Protein AF-A0A5N6TX17-F1 (afdb_monomer_lite)

Radius of gyration: 22.78 Å; chains: 1; bounding box: 57×62×54 Å

Secondary structure (DSSP, 8-state):
---------SS--SS-HHHHHHHHS-S---PPPPTTT-SSGGGGEEEEEEEGGG-SSSEEEEEE---SSEEEEEEE-SSEEEEEEEEHHHHTSTTTHIIIIIHHHHH-BTTBPPP-HHHH--TT-EEEEEEESS-GGGGT-TTS--SHHHHHHHHHHHHHHSGGGGSGGGEEEEEEPPPSSGGGTS-TT--TT-EEEEEEEEEEEETTEEEEEEEEEEPPPP--SS---PPPP-----PPP-----------S---HHHHHHHHHHHHHHT-HHHHHHHHHS-S---HHHHHHHHHHHHHHT-HHHHHHHHTTT----HHHHTTSSS-TTSPPPGGG---

pLDDT: mean 77.12, std 21.42, range [21.67, 98.62]

Foldseek 3Di:
DPPPPPPPDPFQDPPFNLVNLVVQAPPDDDDQADPVGDPDLLSQKAKDKFFCVPDPDLKHKHKDADPQFKKKKWKADLGMIMIMIHDCVRCLDPVRVCVRQLCCQCPNDPHHDHPAQVRGDDPLIAMEIEGEPAHPVCVVPVPDDHSVVSVVVNLVSVCVRHVVSVPVVRYHYAYAHRDNDSVVRPPRRDLHRMKMKMWHQFCDPDPPGGHTAIDIDHDHHPDDPDDDDDDDDDADDDDDDDDDDDDDDDPPDDDDPVVLLVQLLVCLLVLVLVSVVVSVVPPDDPDLVSLQSSLLNNLLNVSVSSNVVSVNDSHDPDLSSQVRHRHDSVDDDDPSRPDD

Organism: Aspergillus avenaceus (NCBI:txid36643)

Structure (mmCIF, N/CA/C/O backbone):
data_AF-A0A5N6TX17-F1
#
_entry.id   AF-A0A5N6TX17-F1
#
loop_
_atom_site.group_PDB
_atom_site.id
_atom_site.type_symbol
_atom_site.label_atom_id
_atom_site.label_alt_id
_atom_site.label_comp_id
_atom_site.label_asym_id
_atom_site.label_entity_id
_atom_site.label_seq_id
_atom_site.pdbx_PDB_ins_code
_atom_site.Cartn_x
_atom_site.Cartn_y
_atom_site.Cartn_z
_atom_site.occupancy
_atom_site.B_iso_or_equiv
_atom_site.auth_seq_id
_atom_site.auth_comp_id
_atom_site.auth_asym_id
_atom_site.auth_atom_id
_atom_site.pdbx_PDB_model_num
ATOM 1 N N . MET A 1 1 ? -35.009 16.158 3.100 1.00 36.19 1 MET A N 1
ATOM 2 C CA . MET A 1 1 ? -33.814 16.249 2.238 1.00 36.19 1 MET A CA 1
ATOM 3 C C . MET A 1 1 ? -32.613 16.351 3.156 1.00 36.19 1 MET A C 1
ATOM 5 O O . MET A 1 1 ? -32.241 17.454 3.533 1.00 36.19 1 MET A O 1
ATOM 9 N N . GLU A 1 2 ? -32.071 15.213 3.593 1.00 34.66 2 GLU A N 1
ATOM 10 C CA . GLU A 1 2 ? -30.711 15.196 4.136 1.00 34.66 2 GLU A CA 1
ATOM 11 C C . GLU A 1 2 ? -29.794 15.681 3.023 1.00 34.66 2 GLU A C 1
ATOM 13 O O . GLU A 1 2 ? -29.867 15.207 1.885 1.00 34.66 2 GLU A O 1
ATOM 18 N N . THR A 1 3 ? -29.001 16.702 3.314 1.00 35.53 3 THR A N 1
ATOM 19 C CA . THR A 1 3 ? -27.977 17.148 2.389 1.00 35.53 3 THR A CA 1
ATOM 20 C C . THR A 1 3 ? -27.094 15.946 2.074 1.00 35.53 3 THR A C 1
ATOM 22 O O . THR A 1 3 ? -26.661 15.234 2.977 1.00 35.53 3 THR A O 1
ATOM 25 N N . LYS A 1 4 ? -26.795 15.742 0.785 1.00 42.47 4 LYS A N 1
ATOM 26 C CA . LYS A 1 4 ? -25.653 14.961 0.284 1.00 42.47 4 LYS A CA 1
ATOM 27 C C . LYS A 1 4 ? -24.324 15.557 0.791 1.00 42.47 4 LYS A C 1
ATOM 29 O O . LYS A 1 4 ? -23.380 15.737 0.026 1.00 42.47 4 LYS A O 1
ATOM 34 N N . ALA A 1 5 ? -24.241 15.964 2.056 1.00 43.91 5 ALA A N 1
ATOM 35 C CA . ALA A 1 5 ? -22.973 16.128 2.718 1.00 43.91 5 ALA A CA 1
ATOM 36 C C . ALA A 1 5 ? -22.353 14.742 2.636 1.00 43.91 5 ALA A C 1
ATOM 38 O O . ALA A 1 5 ? -22.878 13.818 3.244 1.00 43.91 5 ALA A O 1
ATOM 39 N N . LEU A 1 6 ? -21.410 14.593 1.704 1.00 43.38 6 LEU A N 1
ATOM 40 C CA . LEU A 1 6 ? -20.119 13.911 1.772 1.00 43.38 6 LEU A CA 1
ATOM 41 C C . LEU A 1 6 ? -19.755 13.294 3.141 1.00 43.38 6 LEU A C 1
ATOM 43 O O . LEU A 1 6 ? -18.621 13.398 3.575 1.00 43.38 6 LEU A O 1
ATOM 47 N N . ALA A 1 7 ? -20.675 12.613 3.816 1.00 43.34 7 ALA A N 1
ATOM 48 C CA . ALA A 1 7 ? -20.409 11.513 4.711 1.00 43.34 7 ALA A CA 1
ATOM 49 C C . ALA A 1 7 ? -19.950 10.406 3.765 1.00 43.34 7 ALA A C 1
ATOM 51 O O . ALA A 1 7 ? -20.730 9.577 3.287 1.00 43.34 7 ALA A O 1
ATOM 52 N N . LYS A 1 8 ? -18.688 10.559 3.350 1.00 52.78 8 LYS A N 1
ATOM 53 C CA . LYS A 1 8 ? -17.959 9.775 2.368 1.00 52.78 8 LYS A CA 1
ATOM 54 C C . LYS A 1 8 ? -17.943 8.357 2.877 1.00 52.78 8 LYS A C 1
ATOM 56 O O . LYS A 1 8 ? -17.092 7.969 3.672 1.00 52.78 8 LYS A O 1
ATOM 61 N N . ARG A 1 9 ? -18.917 7.594 2.404 1.00 61.03 9 ARG A N 1
ATOM 62 C CA . ARG A 1 9 ? -19.116 6.213 2.790 1.00 61.03 9 ARG A CA 1
ATOM 63 C C . ARG A 1 9 ? -17.788 5.481 2.649 1.00 61.03 9 ARG A C 1
ATOM 65 O O . ARG A 1 9 ? -17.151 5.487 1.591 1.00 61.03 9 ARG A O 1
ATOM 72 N N . MET A 1 10 ? -17.388 4.843 3.733 1.00 68.00 10 MET A N 1
ATOM 73 C CA . MET A 1 10 ? -16.472 3.712 3.746 1.00 68.00 10 MET A CA 1
ATOM 74 C C . MET A 1 10 ? -17.131 2.490 3.067 1.00 68.00 10 MET A C 1
ATOM 76 O O . MET A 1 10 ? -16.945 1.358 3.470 1.00 68.00 10 MET A O 1
ATOM 80 N N . VAL A 1 11 ? -17.986 2.728 2.077 1.00 69.25 11 VAL A N 1
ATOM 81 C CA . VAL A 1 11 ? -18.777 1.738 1.360 1.00 69.25 11 VAL A CA 1
ATOM 82 C C . VAL A 1 11 ? -18.452 1.966 -0.100 1.00 69.25 11 VAL A C 1
ATOM 84 O O . VAL A 1 11 ? -18.392 3.114 -0.554 1.00 69.25 11 VAL A O 1
ATOM 87 N N . LEU A 1 12 ? -18.201 0.869 -0.798 1.00 66.75 12 LEU A N 1
ATOM 88 C CA . LEU A 1 12 ? -18.001 0.879 -2.235 1.00 66.75 12 LEU A CA 1
ATOM 89 C C . LEU A 1 12 ? -19.248 1.448 -2.935 1.00 66.75 12 LEU A C 1
ATOM 91 O O . LEU A 1 12 ? -20.356 1.287 -2.424 1.00 66.75 12 LEU A O 1
ATOM 95 N N . PRO A 1 13 ? -19.095 2.127 -4.077 1.00 69.69 13 PRO A N 1
ATOM 96 C CA . PRO A 1 13 ? -20.231 2.586 -4.871 1.00 69.69 13 PRO A CA 1
ATOM 97 C C . PRO A 1 13 ? -20.897 1.391 -5.531 1.00 69.69 13 PRO A C 1
ATOM 99 O O . PRO A 1 13 ? -20.201 0.500 -6.013 1.00 69.69 13 PRO A O 1
ATOM 102 N N . ASP A 1 14 ? -22.222 1.434 -5.625 1.00 67.31 14 ASP A N 1
ATOM 103 C CA . ASP A 1 14 ? -22.995 0.366 -6.260 1.00 67.31 14 ASP A CA 1
ATOM 104 C C . ASP A 1 14 ? -22.750 0.293 -7.782 1.00 67.31 14 ASP A C 1
ATOM 106 O O . ASP A 1 14 ? -22.753 -0.798 -8.346 1.00 67.31 14 ASP A O 1
ATOM 110 N N . ASP A 1 15 ? -22.474 1.425 -8.450 1.00 68.81 15 ASP A N 1
ATOM 111 C CA . ASP A 1 15 ? -22.517 1.474 -9.923 1.00 68.81 15 ASP A CA 1
ATOM 112 C C . ASP A 1 15 ? -21.244 1.999 -10.617 1.00 68.81 15 ASP A C 1
ATOM 114 O O . ASP A 1 15 ? -21.004 1.654 -11.776 1.00 68.81 15 ASP A O 1
ATOM 118 N N . ASN A 1 16 ? -20.406 2.814 -9.958 1.00 80.12 16 ASN A N 1
ATOM 119 C CA . ASN A 1 16 ? -19.265 3.459 -10.624 1.00 80.12 16 ASN A CA 1
ATOM 120 C C . ASN A 1 16 ? -18.040 3.637 -9.712 1.00 80.12 16 ASN A C 1
ATOM 122 O O . ASN A 1 16 ? -17.913 4.611 -8.967 1.00 80.12 16 ASN A O 1
ATOM 126 N N . LEU A 1 17 ? -17.098 2.693 -9.795 1.00 79.06 17 LEU A N 1
ATOM 127 C CA . LEU A 1 17 ? -15.849 2.767 -9.034 1.00 79.06 17 LEU A CA 1
ATOM 128 C C . LEU A 1 17 ? -14.929 3.908 -9.489 1.00 79.06 17 LEU A C 1
ATOM 130 O O . LEU A 1 17 ? -14.178 4.440 -8.675 1.00 79.06 17 LEU A O 1
ATOM 134 N N . GLY A 1 18 ? -14.965 4.292 -10.765 1.00 80.81 18 GLY A N 1
ATOM 135 C CA . GLY A 1 18 ? -14.111 5.361 -11.266 1.00 80.81 18 GLY A CA 1
ATOM 136 C C . GLY A 1 18 ? -14.531 6.735 -10.747 1.00 80.81 18 GLY A C 1
ATOM 137 O O . GLY A 1 18 ? -13.679 7.466 -10.249 1.00 80.81 18 GLY A O 1
ATOM 138 N N . GLU A 1 19 ? -15.833 7.033 -10.758 1.00 82.81 19 GLU A N 1
ATOM 139 C CA . GLU A 1 19 ? -16.403 8.239 -10.130 1.00 82.81 19 GLU A CA 1
ATOM 140 C C . GLU A 1 19 ? -16.073 8.288 -8.632 1.00 82.81 19 GLU A C 1
ATOM 142 O O . GLU A 1 19 ? -15.679 9.320 -8.105 1.00 82.81 19 GLU A O 1
ATOM 147 N N . PHE A 1 20 ? -16.108 7.151 -7.937 1.00 83.56 20 PHE A N 1
ATOM 148 C CA . PHE A 1 20 ? -15.711 7.097 -6.529 1.00 83.56 20 PHE A CA 1
ATOM 149 C C . PHE A 1 20 ? -14.240 7.363 -6.270 1.00 83.56 20 PHE A C 1
ATOM 151 O O . PHE A 1 20 ? -13.902 7.990 -5.264 1.00 83.56 20 PHE A O 1
ATOM 158 N N . HIS A 1 21 ? -13.356 6.890 -7.147 1.00 84.06 21 HIS A N 1
ATOM 159 C CA . HIS A 1 21 ? -11.955 7.277 -7.078 1.00 84.06 21 HIS A CA 1
ATOM 160 C C . HIS A 1 21 ? -11.802 8.777 -7.344 1.00 84.06 21 HIS A C 1
ATOM 162 O O . HIS A 1 21 ? -11.081 9.437 -6.605 1.00 84.06 21 HIS A O 1
ATOM 168 N N . GLU A 1 22 ? -12.503 9.330 -8.329 1.00 83.56 22 GLU A N 1
ATOM 169 C CA . GLU A 1 22 ? -12.454 10.758 -8.654 1.00 83.56 22 GLU A CA 1
ATOM 170 C C . GLU A 1 22 ? -12.955 11.646 -7.501 1.00 83.56 22 GLU A C 1
ATOM 172 O O . GLU A 1 22 ? -12.265 12.574 -7.078 1.00 83.56 22 GLU A O 1
ATOM 177 N N . GLU A 1 23 ? -14.114 11.329 -6.921 1.00 84.31 23 GLU A N 1
ATOM 178 C CA . GLU A 1 23 ? -14.674 12.042 -5.768 1.00 84.31 23 GLU A CA 1
ATOM 179 C C . GLU A 1 23 ? -13.860 11.822 -4.486 1.00 84.31 23 GLU A C 1
ATOM 181 O O . GLU A 1 23 ? -13.779 12.697 -3.614 1.00 84.31 23 GLU A O 1
ATOM 186 N N . GLY A 1 24 ? -13.300 10.620 -4.346 1.00 84.81 24 GLY A N 1
ATOM 187 C CA . GLY A 1 24 ? -12.540 10.184 -3.188 1.00 84.81 24 GLY A CA 1
ATOM 188 C C . GLY A 1 24 ? -11.120 10.729 -3.169 1.00 84.81 24 GLY A C 1
ATOM 189 O O . GLY A 1 24 ? -10.587 10.949 -2.084 1.00 84.81 24 GLY A O 1
ATOM 190 N N . MET A 1 25 ? -10.492 10.972 -4.316 1.00 84.50 25 MET A N 1
ATOM 191 C CA . MET A 1 25 ? -9.128 11.485 -4.363 1.00 84.50 25 MET A CA 1
ATOM 192 C C . MET A 1 25 ? -9.056 12.937 -3.866 1.00 84.50 25 MET A C 1
ATOM 194 O O . MET A 1 25 ? -9.941 13.761 -4.118 1.00 84.50 25 MET A O 1
ATOM 198 N N . PRO A 1 26 ? -7.994 13.305 -3.131 1.00 80.50 26 PRO A N 1
ATOM 199 C CA . PRO A 1 26 ? -7.818 14.681 -2.705 1.00 80.50 26 PRO A CA 1
ATOM 200 C C . PRO A 1 26 ? -7.607 15.591 -3.922 1.00 80.50 26 PRO A C 1
ATOM 202 O O . PRO A 1 26 ? -6.669 15.411 -4.689 1.00 80.50 26 PRO A O 1
ATOM 205 N N . LYS A 1 27 ? -8.396 16.669 -4.028 1.00 74.06 27 LYS A N 1
ATOM 206 C CA . LYS A 1 27 ? -8.267 17.689 -5.097 1.00 74.06 27 LYS A CA 1
ATOM 207 C C . LYS A 1 27 ? -6.893 18.371 -5.163 1.00 74.06 27 LYS A C 1
ATOM 209 O O . LYS A 1 27 ? -6.587 19.071 -6.122 1.00 74.06 27 LYS A O 1
ATOM 214 N N . ARG A 1 28 ? -6.088 18.242 -4.105 1.00 63.88 28 ARG A N 1
ATOM 215 C CA . ARG A 1 28 ? -4.690 18.678 -4.075 1.00 63.88 28 ARG A CA 1
ATOM 216 C C . ARG A 1 28 ? -3.802 17.466 -4.297 1.00 63.88 28 ARG A C 1
ATOM 218 O O . ARG A 1 28 ? -3.344 16.851 -3.336 1.00 63.88 28 ARG A O 1
ATOM 225 N N . THR A 1 29 ? -3.538 17.163 -5.556 1.00 62.94 29 THR A N 1
ATOM 226 C CA . THR A 1 29 ? -2.535 16.176 -5.936 1.00 62.94 29 THR A CA 1
ATOM 227 C C . THR A 1 29 ? -1.160 16.847 -5.956 1.00 62.94 29 THR A C 1
ATOM 229 O O . THR A 1 29 ? -1.005 18.003 -6.361 1.00 62.94 29 THR A O 1
ATOM 232 N N . LYS A 1 30 ? -0.138 16.160 -5.437 1.00 63.88 30 LYS A N 1
ATOM 233 C CA . LYS A 1 30 ? 1.253 16.533 -5.709 1.00 63.88 30 LYS A CA 1
ATOM 234 C C . LYS A 1 30 ? 1.667 15.721 -6.932 1.00 63.88 30 LYS A C 1
ATOM 236 O O . LYS A 1 30 ? 1.794 14.507 -6.785 1.00 63.88 30 LYS A O 1
ATOM 241 N N . PRO A 1 31 ? 1.848 16.338 -8.111 1.00 55.78 31 PRO A N 1
ATOM 242 C CA . PRO A 1 31 ? 2.243 15.588 -9.289 1.00 55.78 31 PRO A CA 1
ATOM 243 C C . PRO A 1 31 ? 3.605 14.947 -9.033 1.00 55.78 31 PRO A C 1
ATOM 245 O O . PRO A 1 31 ? 4.551 15.618 -8.606 1.00 55.78 31 PRO A O 1
ATOM 248 N N . ILE A 1 32 ? 3.698 13.647 -9.288 1.00 58.56 32 ILE A N 1
ATOM 249 C CA . ILE A 1 32 ? 4.984 12.967 -9.350 1.00 58.56 32 ILE A CA 1
ATOM 250 C C . ILE A 1 32 ? 5.672 13.462 -10.629 1.00 58.56 32 ILE A C 1
ATOM 252 O O . ILE A 1 32 ? 5.086 13.442 -11.710 1.00 58.56 32 ILE A O 1
ATOM 256 N N . LEU A 1 33 ? 6.902 13.967 -10.511 1.00 54.72 33 LEU A N 1
ATOM 257 C CA . LEU A 1 33 ? 7.618 14.526 -11.657 1.00 54.72 33 LEU A CA 1
ATOM 258 C C . LEU A 1 33 ? 7.978 13.414 -12.656 1.00 54.72 33 LEU A C 1
ATOM 260 O O . LEU A 1 33 ? 8.629 12.429 -12.309 1.00 54.72 33 LEU A O 1
ATOM 264 N N . PHE A 1 34 ? 7.582 13.588 -13.919 1.00 54.97 34 PHE A N 1
ATOM 265 C CA . PHE A 1 34 ? 7.904 12.662 -15.008 1.00 54.97 34 PHE A CA 1
ATOM 266 C C . PHE A 1 34 ? 9.374 12.749 -15.431 1.00 54.97 34 PHE A C 1
ATOM 268 O O . PHE A 1 34 ? 10.052 13.756 -15.202 1.00 54.97 34 PHE A O 1
ATOM 275 N N . LYS A 1 35 ? 9.844 11.724 -16.160 1.00 51.19 35 LYS A N 1
ATOM 276 C CA . LYS A 1 35 ? 11.253 11.534 -16.548 1.00 51.19 35 LYS A CA 1
ATOM 277 C C . LYS A 1 35 ? 11.953 12.730 -17.196 1.00 51.19 35 LYS A C 1
ATOM 279 O O . LYS A 1 35 ? 13.150 12.917 -17.024 1.00 51.19 35 LYS A O 1
ATOM 284 N N . LYS A 1 36 ? 11.214 13.559 -17.931 1.00 51.16 36 LYS A N 1
ATOM 285 C CA . LYS A 1 36 ? 11.757 14.749 -18.606 1.00 51.16 36 LYS A CA 1
ATOM 286 C C . LYS A 1 36 ? 11.825 15.993 -17.708 1.00 51.16 36 LYS A C 1
ATOM 288 O O . LYS A 1 36 ? 12.253 17.043 -18.172 1.00 51.16 36 LYS A O 1
ATOM 293 N N . SER A 1 37 ? 11.378 15.891 -16.455 1.00 54.59 37 SER A N 1
ATOM 294 C CA . SER A 1 37 ? 11.161 17.031 -15.556 1.00 54.59 37 SER A CA 1
ATOM 295 C C . SER A 1 37 ? 11.856 16.922 -14.195 1.00 54.59 37 SER A C 1
ATOM 297 O O . SER A 1 37 ? 11.986 17.942 -13.516 1.00 54.59 37 SER A O 1
ATOM 299 N N . TYR A 1 38 ? 12.343 15.738 -13.797 1.00 67.38 38 TYR A N 1
ATOM 300 C CA . TYR A 1 38 ? 13.112 15.609 -12.559 1.00 67.38 38 TYR A CA 1
ATOM 301 C C . TYR A 1 38 ? 14.527 16.177 -12.709 1.00 67.38 38 TYR A C 1
ATOM 303 O O . TYR A 1 38 ? 15.202 15.960 -13.715 1.00 67.38 38 TYR A O 1
ATOM 311 N N . LYS A 1 39 ? 14.993 16.906 -11.687 1.00 70.88 39 LYS A N 1
ATOM 312 C CA . LYS A 1 39 ? 16.361 17.453 -11.648 1.00 70.88 39 LYS A CA 1
ATOM 313 C C . LYS A 1 39 ? 17.325 16.501 -10.951 1.00 70.88 39 LYS A C 1
ATOM 315 O O . LYS A 1 39 ? 18.526 16.562 -11.196 1.00 70.88 39 LYS A O 1
ATOM 320 N N . ARG A 1 40 ? 16.805 15.655 -10.060 1.00 74.50 40 ARG A N 1
ATOM 321 C CA . ARG A 1 40 ? 17.556 14.675 -9.274 1.00 74.50 40 ARG A CA 1
ATOM 322 C C . ARG A 1 40 ? 16.802 13.354 -9.239 1.00 74.50 40 ARG A C 1
ATOM 324 O O . ARG A 1 40 ? 15.579 13.337 -9.296 1.00 74.50 40 ARG A O 1
ATOM 331 N N . ALA A 1 41 ? 17.531 12.256 -9.084 1.00 73.06 41 ALA A N 1
ATOM 332 C CA . ALA A 1 41 ? 16.928 10.937 -8.938 1.00 73.06 41 ALA A CA 1
ATOM 333 C C . ALA A 1 41 ? 15.990 10.829 -7.731 1.00 73.06 41 ALA A C 1
ATOM 335 O O . ALA A 1 41 ? 14.957 10.190 -7.805 1.00 73.06 41 ALA A O 1
ATOM 336 N N . THR A 1 42 ? 16.278 11.538 -6.642 1.00 72.12 42 THR A N 1
ATOM 337 C CA . THR A 1 42 ? 15.384 11.615 -5.475 1.00 72.12 42 THR A CA 1
ATOM 338 C C . THR A 1 42 ? 14.003 12.192 -5.799 1.00 72.12 42 THR A C 1
ATOM 340 O O . THR A 1 42 ? 13.072 12.021 -5.020 1.00 72.12 42 THR A O 1
ATOM 343 N N . ASP A 1 43 ? 13.853 12.894 -6.927 1.00 75.31 43 ASP A N 1
ATOM 344 C CA . ASP A 1 43 ? 12.562 13.420 -7.369 1.00 75.31 43 ASP A CA 1
ATOM 345 C C . ASP A 1 43 ? 11.709 12.340 -8.082 1.00 75.31 43 ASP A C 1
ATOM 347 O O . ASP A 1 43 ? 10.546 12.598 -8.388 1.00 75.31 43 ASP A O 1
ATOM 351 N N . THR A 1 44 ? 12.254 11.137 -8.335 1.00 79.88 44 THR A N 1
ATOM 352 C CA . THR A 1 44 ? 11.529 9.975 -8.899 1.00 79.88 44 THR A CA 1
ATOM 353 C C . THR A 1 44 ? 10.871 9.100 -7.836 1.00 79.88 44 THR A C 1
ATOM 355 O O . THR A 1 44 ? 10.375 8.011 -8.122 1.00 79.88 44 THR A O 1
ATOM 358 N N . SER A 1 45 ? 10.866 9.564 -6.599 1.00 86.69 45 SER A N 1
ATOM 359 C CA . SER A 1 45 ? 10.223 8.877 -5.498 1.00 86.69 45 SER A CA 1
ATOM 360 C C . SER A 1 45 ? 9.411 9.887 -4.714 1.00 86.69 45 SER A C 1
ATOM 362 O O . SER A 1 45 ? 9.744 11.073 -4.673 1.00 86.69 45 SER A O 1
ATOM 364 N N . ALA A 1 46 ? 8.324 9.434 -4.108 1.00 88.38 46 ALA A N 1
ATOM 365 C CA . ALA A 1 46 ? 7.484 10.284 -3.283 1.00 88.38 46 ALA A CA 1
ATOM 366 C C . ALA A 1 46 ? 7.007 9.496 -2.077 1.00 88.38 46 ALA A C 1
ATOM 368 O O . ALA A 1 46 ? 6.620 8.344 -2.224 1.00 88.38 46 ALA A O 1
ATOM 369 N N . ALA A 1 47 ? 7.004 10.134 -0.909 1.00 92.31 47 ALA A N 1
ATOM 370 C CA . ALA A 1 47 ? 6.466 9.542 0.303 1.00 92.31 47 ALA A CA 1
ATOM 371 C C . ALA A 1 47 ? 5.665 10.551 1.126 1.00 92.31 47 ALA A C 1
ATOM 373 O O . ALA A 1 47 ? 6.059 11.713 1.304 1.00 92.31 47 ALA A O 1
ATOM 374 N N . ILE A 1 48 ? 4.542 10.087 1.661 1.00 92.50 48 ILE A N 1
ATOM 375 C CA . ILE A 1 48 ? 3.673 10.829 2.566 1.00 92.50 48 ILE A CA 1
ATOM 376 C C . ILE A 1 48 ? 3.392 10.004 3.813 1.00 92.50 48 ILE A C 1
ATOM 378 O O . ILE A 1 48 ? 3.351 8.778 3.776 1.00 92.50 48 ILE A O 1
ATOM 382 N N . MET A 1 49 ? 3.170 10.707 4.916 1.00 94.31 49 MET A N 1
ATOM 383 C CA . MET A 1 49 ? 2.799 10.111 6.184 1.00 94.31 49 MET A CA 1
ATOM 384 C C . MET A 1 49 ? 1.669 10.922 6.802 1.00 94.31 49 MET A C 1
ATOM 386 O O . MET A 1 49 ? 1.763 12.147 6.894 1.00 94.31 49 MET A O 1
ATOM 390 N N . HIS A 1 50 ? 0.607 10.243 7.219 1.00 92.88 50 HIS A N 1
ATOM 391 C CA . HIS A 1 50 ? -0.547 10.860 7.858 1.00 92.88 50 HIS A CA 1
ATOM 392 C C . HIS A 1 50 ? -0.813 10.190 9.201 1.00 92.88 50 HIS A C 1
ATOM 394 O O . HIS A 1 50 ? -1.270 9.053 9.250 1.00 92.88 50 HIS A O 1
ATOM 400 N N . GLU A 1 51 ? -0.544 10.917 10.285 1.00 94.06 51 GLU A N 1
ATOM 401 C CA . GLU A 1 51 ? -0.937 10.521 11.636 1.00 94.06 51 GLU A CA 1
ATOM 402 C C . GLU A 1 51 ? -2.419 10.846 11.859 1.00 94.06 51 GLU A C 1
ATOM 404 O O . GLU A 1 51 ? -2.847 11.994 11.706 1.00 94.06 51 GLU A O 1
ATOM 409 N N . PHE A 1 52 ? -3.205 9.845 12.248 1.00 90.44 52 PHE A N 1
ATOM 410 C CA . PHE A 1 52 ? -4.656 9.982 12.368 1.00 90.44 52 PHE A CA 1
ATOM 411 C C . PHE A 1 52 ? -5.069 10.901 13.521 1.00 90.44 52 PHE A C 1
ATOM 413 O O . PHE A 1 52 ? -6.064 11.612 13.414 1.00 90.44 52 PHE A O 1
ATOM 420 N N . SER A 1 53 ? -4.274 10.955 14.595 1.00 86.69 53 SER A N 1
ATOM 421 C CA . SER A 1 53 ? -4.520 11.829 15.753 1.00 86.69 53 SER A CA 1
ATOM 422 C C . SER A 1 53 ? -4.464 13.327 15.402 1.00 86.69 53 SER A C 1
ATOM 424 O O . S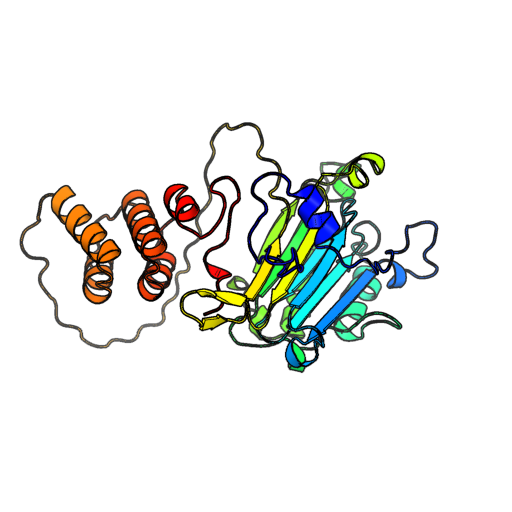ER A 1 53 ? -5.059 14.153 16.095 1.00 86.69 53 SER A O 1
ATOM 426 N N . ARG A 1 54 ? -3.755 13.683 14.319 1.00 84.31 54 ARG A N 1
ATOM 427 C CA . ARG A 1 54 ? -3.534 15.066 13.868 1.00 84.31 54 ARG A CA 1
ATOM 428 C C . ARG A 1 54 ? -4.418 15.469 12.690 1.00 84.31 54 ARG A C 1
ATOM 430 O O . ARG A 1 54 ? -4.378 16.635 12.288 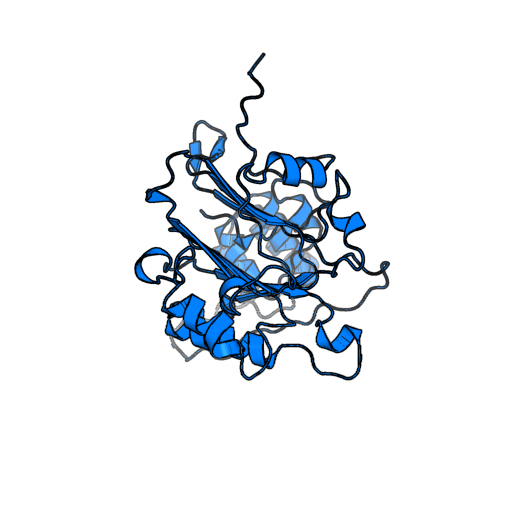1.00 84.31 54 ARG A O 1
ATOM 437 N N . ALA A 1 55 ? -5.188 14.543 12.124 1.00 73.88 55 ALA A N 1
ATOM 438 C CA . ALA A 1 55 ? -6.098 14.837 11.026 1.00 73.88 55 ALA A CA 1
ATOM 439 C C . ALA A 1 55 ? -7.212 15.781 11.516 1.00 73.88 55 ALA A C 1
ATOM 441 O O . ALA A 1 55 ? -7.898 15.499 12.494 1.00 73.88 55 ALA A O 1
ATOM 442 N N . ARG A 1 56 ? -7.328 16.955 10.879 1.00 68.12 56 ARG A N 1
ATOM 443 C CA . ARG A 1 56 ? -8.300 18.006 11.241 1.00 68.12 56 ARG A CA 1
ATOM 444 C C . ARG A 1 56 ? -9.595 18.009 10.423 1.00 68.12 56 ARG A C 1
ATOM 446 O O . ARG A 1 56 ? -10.430 18.881 10.648 1.00 68.12 56 ARG A O 1
ATOM 453 N N . PRO A 1 57 ? -9.815 17.026 9.548 1.00 75.06 57 PRO A N 1
ATOM 454 C CA . PRO A 1 57 ? -11.137 16.448 9.421 1.00 75.06 57 PRO A CA 1
ATOM 455 C C . PRO A 1 57 ? -11.161 15.046 10.045 1.00 75.06 57 PRO A C 1
ATOM 457 O O . PRO A 1 57 ? -10.187 14.301 9.939 1.00 75.06 57 PRO A O 1
ATOM 460 N N . ASP A 1 58 ? -12.291 14.689 10.668 1.00 79.44 58 ASP A N 1
ATOM 461 C CA . ASP A 1 58 ? -12.544 13.332 11.187 1.00 79.44 58 ASP A CA 1
ATOM 462 C C . ASP A 1 58 ? -12.492 12.267 10.079 1.00 79.44 58 ASP A C 1
ATOM 464 O O . ASP A 1 58 ? -12.354 11.080 10.358 1.00 79.44 58 ASP A O 1
ATOM 468 N N . GLU A 1 59 ? -12.539 12.697 8.819 1.00 84.06 59 GLU A N 1
ATOM 469 C CA . GLU A 1 59 ? -12.366 11.876 7.631 1.00 84.06 59 GLU A CA 1
ATOM 470 C C . GLU A 1 59 ? -11.315 12.462 6.685 1.00 84.06 59 GLU A C 1
ATOM 472 O O . GLU A 1 59 ? -11.281 13.664 6.419 1.00 84.06 59 GLU A O 1
ATOM 477 N N . PHE A 1 60 ? -10.483 11.611 6.095 1.00 87.12 60 PHE A N 1
ATOM 478 C CA . PHE A 1 60 ? -9.636 12.021 4.982 1.00 87.12 60 PHE A CA 1
ATOM 479 C C . PHE A 1 60 ? -9.427 10.885 3.993 1.00 87.12 60 PHE A C 1
ATOM 481 O O . PHE A 1 60 ? -9.655 9.710 4.279 1.00 87.12 60 PHE A O 1
ATOM 488 N N . SER A 1 61 ? -8.967 11.265 2.814 1.00 89.12 61 SER A N 1
ATOM 489 C CA . SER A 1 61 ? -8.598 10.349 1.755 1.00 89.12 61 SER A CA 1
ATOM 490 C C . SER A 1 61 ? -7.289 10.784 1.117 1.00 89.12 61 SER A C 1
ATOM 492 O O . SER A 1 61 ? -6.937 11.966 1.086 1.00 89.12 61 SER A O 1
ATOM 494 N N . THR A 1 62 ? -6.533 9.803 0.656 1.00 89.81 62 THR A N 1
ATOM 495 C CA . THR A 1 62 ? -5.273 9.988 -0.056 1.00 89.81 62 THR A CA 1
ATOM 496 C C . THR A 1 62 ? -5.037 8.775 -0.941 1.00 89.81 62 THR A C 1
ATOM 498 O O . THR A 1 62 ? -5.711 7.764 -0.790 1.00 89.81 62 THR A O 1
ATOM 501 N N . GLY A 1 63 ? -4.106 8.838 -1.876 1.00 89.25 63 GLY A N 1
ATOM 502 C CA . GLY A 1 63 ? -3.927 7.747 -2.812 1.00 89.25 63 GLY A CA 1
ATOM 503 C C . GLY A 1 63 ? -2.833 8.010 -3.821 1.00 89.25 63 GLY A C 1
ATOM 504 O O . GLY A 1 63 ? -2.127 9.017 -3.750 1.00 89.25 63 GLY A O 1
ATOM 505 N N . VAL A 1 64 ? -2.721 7.081 -4.758 1.00 88.06 64 VAL A N 1
ATOM 506 C CA . VAL A 1 64 ? -1.874 7.216 -5.938 1.00 88.06 64 VAL A CA 1
ATOM 507 C C . VAL A 1 64 ? -2.751 7.019 -7.163 1.00 88.06 64 VAL A C 1
ATOM 509 O O . VAL A 1 64 ? -3.590 6.124 -7.188 1.00 88.06 64 VAL A O 1
ATOM 512 N N . GLU A 1 65 ? -2.562 7.859 -8.167 1.00 85.25 65 GLU A N 1
ATOM 513 C CA . GLU A 1 65 ? -3.163 7.734 -9.492 1.00 85.25 65 GLU A CA 1
ATOM 514 C C . GLU A 1 65 ? -2.053 7.718 -10.542 1.00 85.25 65 GLU A C 1
ATOM 516 O O . GLU A 1 65 ? -0.929 8.145 -10.266 1.00 85.25 65 GLU A O 1
ATOM 521 N N . GLY A 1 66 ? -2.351 7.210 -11.737 1.00 77.56 66 GLY A N 1
ATOM 522 C CA . GLY A 1 66 ? -1.359 7.162 -12.807 1.00 77.56 66 GLY A CA 1
ATOM 523 C C . GLY A 1 66 ? -0.273 6.108 -12.575 1.00 77.56 66 GLY A C 1
ATOM 524 O O . GLY A 1 66 ? 0.902 6.365 -12.824 1.00 77.56 66 GLY A O 1
ATOM 525 N N . LEU A 1 67 ? -0.607 4.916 -12.072 1.00 80.31 67 LEU A N 1
ATOM 526 C CA . LEU A 1 67 ? 0.377 3.837 -11.926 1.00 80.31 67 LEU A CA 1
ATOM 527 C C . LEU A 1 67 ? 0.782 3.250 -13.294 1.00 80.31 67 LEU A C 1
ATOM 529 O O . LEU A 1 67 ? 0.255 2.237 -13.754 1.00 80.31 67 LEU A O 1
ATOM 533 N N . HIS A 1 68 ? 1.776 3.867 -13.939 1.00 81.62 68 HIS A N 1
ATOM 534 C CA . HIS A 1 68 ? 2.338 3.456 -15.237 1.00 81.62 68 HIS A CA 1
ATOM 535 C C . HIS A 1 68 ? 3.377 2.318 -15.133 1.00 81.62 68 HIS A C 1
ATOM 537 O O . HIS A 1 68 ? 4.343 2.276 -15.904 1.00 81.62 68 HIS A O 1
ATOM 543 N N . GLY A 1 69 ? 3.205 1.374 -14.205 1.00 83.12 69 GLY A N 1
ATOM 544 C CA . GLY A 1 69 ? 4.235 0.375 -13.883 1.00 83.12 69 GLY A CA 1
ATOM 545 C C . GLY A 1 69 ? 5.178 0.835 -12.773 1.00 83.12 69 GLY A C 1
ATOM 546 O O . GLY A 1 69 ? 6.364 0.528 -12.789 1.00 83.12 69 GLY A O 1
ATOM 547 N N . CYS A 1 70 ? 4.654 1.619 -11.839 1.00 89.94 70 CYS A N 1
ATOM 548 C CA . CYS A 1 70 ? 5.343 2.011 -10.621 1.00 89.94 70 CYS A CA 1
ATOM 549 C C . CYS A 1 70 ? 5.092 0.981 -9.515 1.00 89.94 70 CYS A C 1
ATOM 551 O O . CYS A 1 70 ? 4.004 0.402 -9.447 1.00 89.94 70 CYS A O 1
ATOM 553 N N . THR A 1 71 ? 6.055 0.805 -8.614 1.00 94.75 71 THR A N 1
ATOM 554 C CA . THR A 1 71 ? 5.816 0.100 -7.349 1.00 94.75 71 THR A CA 1
ATOM 555 C C . THR A 1 71 ? 5.402 1.132 -6.298 1.00 94.75 71 THR A C 1
ATOM 557 O O . THR A 1 71 ? 6.020 2.189 -6.168 1.00 94.75 71 THR A O 1
ATOM 560 N N . THR A 1 72 ? 4.345 0.840 -5.548 1.00 95.69 72 THR A N 1
ATOM 561 C CA . THR A 1 72 ? 3.860 1.649 -4.424 1.00 95.69 72 THR A CA 1
ATOM 562 C C . THR A 1 72 ? 3.815 0.781 -3.177 1.00 95.69 72 THR A C 1
ATOM 564 O O . THR A 1 72 ? 3.474 -0.392 -3.254 1.00 95.69 72 THR A O 1
ATOM 567 N N . MET A 1 73 ? 4.123 1.347 -2.017 1.00 97.31 73 MET A N 1
ATOM 568 C CA . MET A 1 73 ? 3.994 0.660 -0.741 1.00 97.31 73 MET A CA 1
ATOM 569 C C . MET A 1 73 ? 3.102 1.462 0.195 1.00 97.31 73 MET A C 1
ATOM 571 O O . MET A 1 73 ? 3.299 2.665 0.376 1.00 97.31 73 MET A O 1
ATOM 575 N N . TYR A 1 74 ? 2.145 0.771 0.806 1.00 97.56 74 TYR A N 1
ATOM 576 C CA . TYR A 1 74 ? 1.322 1.292 1.888 1.00 97.56 74 TYR A CA 1
ATOM 577 C C . TYR A 1 74 ? 1.725 0.583 3.171 1.00 97.56 74 TYR A C 1
ATOM 579 O O . TYR A 1 74 ? 1.789 -0.639 3.202 1.00 97.56 74 TYR A O 1
ATOM 587 N N . ILE A 1 75 ? 1.960 1.333 4.237 1.00 97.81 75 ILE A N 1
ATOM 588 C CA . ILE A 1 75 ? 2.027 0.798 5.594 1.00 97.81 75 ILE A CA 1
ATOM 589 C C . ILE A 1 75 ? 0.861 1.422 6.344 1.00 97.81 75 ILE A C 1
ATOM 591 O O . ILE A 1 75 ? 0.713 2.645 6.355 1.00 97.81 75 ILE A O 1
ATOM 595 N N . ILE A 1 76 ? 0.002 0.588 6.916 1.00 96.19 76 ILE A N 1
ATOM 596 C CA . ILE A 1 76 ? -1.239 1.006 7.566 1.00 96.19 76 ILE A CA 1
ATOM 597 C C . ILE A 1 76 ? -1.250 0.420 8.973 1.00 96.19 76 ILE A C 1
ATOM 599 O O . ILE A 1 76 ? -1.018 -0.773 9.159 1.00 96.19 76 ILE A O 1
ATOM 603 N N . SER A 1 77 ? -1.539 1.263 9.958 1.00 95.25 77 SER A N 1
ATOM 604 C CA . SER A 1 77 ? -1.793 0.869 11.343 1.00 95.25 77 SER A CA 1
ATOM 605 C C . SER A 1 77 ? -3.022 1.596 11.879 1.00 95.25 77 SER A C 1
ATOM 607 O O . SER A 1 77 ? -3.661 2.358 11.153 1.00 95.25 77 SER A O 1
ATOM 609 N N . ARG A 1 78 ? -3.350 1.438 13.166 1.00 91.56 78 ARG A N 1
ATOM 610 C CA . ARG A 1 78 ? -4.420 2.236 13.794 1.00 91.56 78 ARG A CA 1
ATOM 611 C C . ARG A 1 78 ? -3.986 3.663 14.132 1.00 91.56 78 ARG A C 1
ATOM 613 O O . ARG A 1 78 ? -4.823 4.471 14.532 1.00 91.56 78 ARG A O 1
ATOM 620 N N . LYS A 1 79 ? -2.694 3.982 14.000 1.00 94.00 79 LYS A N 1
ATOM 621 C CA . LYS A 1 79 ? -2.118 5.289 14.356 1.00 94.00 79 LYS A CA 1
ATOM 622 C C . LYS A 1 79 ? -1.882 6.176 13.140 1.00 94.00 79 LYS A C 1
ATOM 624 O O . LYS A 1 79 ? -2.048 7.395 13.234 1.00 94.00 79 LYS A O 1
ATOM 629 N N . ALA A 1 80 ? -1.460 5.590 12.023 1.00 95.88 80 ALA A N 1
ATOM 630 C CA . ALA A 1 80 ? -1.081 6.340 10.838 1.00 95.88 80 ALA A CA 1
ATOM 631 C C . ALA A 1 80 ? -1.150 5.496 9.561 1.00 95.88 80 ALA A C 1
ATOM 633 O O . ALA A 1 80 ? -1.213 4.267 9.596 1.00 95.88 80 ALA A O 1
ATOM 634 N N . VAL A 1 81 ? -1.058 6.187 8.426 1.00 95.81 81 VAL A N 1
ATOM 635 C CA . VAL A 1 81 ? -0.741 5.592 7.126 1.00 95.81 81 VAL A CA 1
ATOM 636 C C . VAL A 1 81 ? 0.536 6.222 6.571 1.00 95.81 81 VAL A C 1
ATOM 638 O O . VAL A 1 81 ? 0.715 7.442 6.631 1.00 95.81 81 VAL A O 1
ATOM 641 N N . TYR A 1 82 ? 1.420 5.391 6.028 1.00 97.25 82 TYR A N 1
ATOM 642 C CA . TYR A 1 82 ? 2.584 5.797 5.247 1.00 97.25 82 TYR A CA 1
ATOM 643 C C . TYR A 1 82 ? 2.423 5.263 3.828 1.00 97.25 82 TYR A C 1
ATOM 645 O O . TYR A 1 82 ? 2.134 4.084 3.644 1.00 97.25 82 TYR A O 1
ATOM 653 N N . ILE A 1 83 ? 2.585 6.128 2.832 1.00 95.44 83 ILE A N 1
ATOM 654 C CA . ILE A 1 83 ? 2.441 5.767 1.420 1.00 95.44 83 ILE A CA 1
ATOM 655 C C . ILE A 1 83 ? 3.680 6.253 0.702 1.00 95.44 83 ILE A C 1
ATOM 657 O O . ILE A 1 83 ? 4.023 7.432 0.799 1.00 95.44 83 ILE A O 1
ATOM 661 N N . THR A 1 84 ? 4.329 5.362 -0.032 1.00 95.38 84 THR A N 1
ATOM 662 C CA . THR A 1 84 ? 5.483 5.698 -0.859 1.00 95.38 84 THR A CA 1
ATOM 663 C C . THR A 1 84 ? 5.353 5.100 -2.245 1.00 95.38 84 THR A C 1
ATOM 665 O O . THR A 1 84 ? 4.748 4.051 -2.425 1.00 95.38 84 THR A O 1
ATOM 668 N N . HIS A 1 85 ? 5.929 5.779 -3.222 1.00 92.94 85 HIS A N 1
ATOM 669 C CA . HIS A 1 85 ? 5.864 5.451 -4.634 1.00 92.94 85 HIS A CA 1
ATOM 670 C C . HIS A 1 85 ? 7.263 5.519 -5.249 1.00 92.94 85 HIS A C 1
ATOM 672 O O . HIS A 1 85 ? 8.000 6.481 -5.002 1.00 92.94 85 HIS A O 1
ATOM 678 N N . TRP A 1 86 ? 7.565 4.569 -6.137 1.00 92.69 86 TRP A N 1
ATOM 679 C CA . TRP A 1 86 ? 8.823 4.474 -6.870 1.00 92.69 86 TRP A CA 1
ATOM 680 C C . TRP A 1 86 ? 8.602 4.137 -8.349 1.00 92.69 86 TRP A C 1
ATOM 682 O O . TRP A 1 86 ? 7.906 3.179 -8.697 1.00 92.69 86 TRP A O 1
ATOM 692 N N . TRP A 1 87 ? 9.258 4.891 -9.234 1.00 88.94 87 TRP A N 1
ATOM 693 C CA . TRP A 1 87 ? 9.358 4.536 -10.652 1.00 88.94 87 TRP A CA 1
ATOM 694 C C . TRP A 1 87 ? 10.356 3.387 -10.832 1.00 88.94 87 TRP A C 1
ATOM 696 O O . TRP A 1 87 ? 11.558 3.614 -10.724 1.00 88.94 87 TRP A O 1
ATOM 706 N N . GLU A 1 88 ? 9.897 2.171 -11.143 1.00 89.75 88 GLU A N 1
ATOM 707 C CA . GLU A 1 88 ? 10.765 0.976 -11.197 1.00 89.75 88 GLU A CA 1
ATOM 708 C C . GLU A 1 88 ? 11.959 1.131 -12.146 1.00 89.75 88 GLU A C 1
ATOM 710 O O . GLU A 1 88 ? 13.070 0.702 -11.851 1.00 89.75 88 GLU A O 1
ATOM 715 N N . ASN A 1 89 ? 11.749 1.800 -13.280 1.00 85.81 89 ASN A N 1
ATOM 716 C CA . ASN A 1 89 ? 12.770 2.002 -14.306 1.00 85.81 89 ASN A CA 1
ATOM 717 C C . ASN A 1 89 ? 13.912 2.946 -13.906 1.00 85.81 89 ASN A C 1
ATOM 719 O O . ASN A 1 89 ? 14.877 3.064 -14.661 1.00 85.81 89 ASN A O 1
ATOM 723 N N . VAL A 1 90 ? 13.765 3.666 -12.794 1.00 86.88 90 VAL A N 1
ATOM 724 C CA . VAL A 1 90 ? 14.808 4.521 -12.222 1.00 86.88 90 VAL A CA 1
ATOM 725 C C . VAL A 1 90 ? 15.219 3.980 -10.864 1.00 86.88 90 VAL A C 1
ATOM 727 O O . VAL A 1 90 ? 16.403 3.815 -10.612 1.00 86.88 90 VAL A O 1
ATOM 730 N N . ALA A 1 91 ? 14.245 3.697 -10.002 1.00 89.44 91 ALA A N 1
ATOM 731 C CA . ALA A 1 91 ? 14.487 3.382 -8.609 1.00 89.44 91 ALA A CA 1
ATOM 732 C C . ALA A 1 91 ? 15.100 1.999 -8.394 1.00 89.44 91 ALA A C 1
ATOM 734 O O . ALA A 1 91 ? 15.820 1.805 -7.426 1.00 89.44 91 ALA A O 1
ATOM 735 N N . PHE A 1 92 ? 14.821 1.031 -9.270 1.00 92.69 92 PHE A N 1
ATOM 736 C CA . PHE A 1 92 ? 15.289 -0.349 -9.096 1.00 92.69 92 PHE A CA 1
ATOM 737 C C . PHE A 1 92 ? 16.526 -0.678 -9.933 1.00 92.69 92 PHE A C 1
ATOM 739 O O . PHE A 1 92 ? 16.915 -1.843 -10.046 1.00 92.69 92 PHE A O 1
ATOM 746 N N . ASP A 1 93 ? 17.158 0.347 -10.503 1.00 89.62 93 ASP A N 1
ATOM 747 C CA . ASP A 1 93 ? 18.543 0.245 -10.944 1.00 89.62 93 ASP A CA 1
ATOM 748 C C . ASP A 1 93 ? 19.449 0.049 -9.713 1.00 89.62 93 ASP A C 1
ATOM 750 O O . ASP A 1 93 ? 19.211 0.651 -8.661 1.00 89.62 93 ASP A O 1
ATOM 754 N N . ALA A 1 94 ? 20.455 -0.821 -9.822 1.00 84.06 94 ALA A N 1
ATOM 755 C CA . ALA A 1 94 ? 21.297 -1.220 -8.694 1.00 84.06 94 ALA A CA 1
ATOM 756 C C . ALA A 1 94 ? 21.990 -0.019 -8.031 1.00 84.06 94 ALA A C 1
ATOM 758 O O . ALA A 1 94 ? 22.064 0.043 -6.805 1.00 84.06 94 ALA A O 1
ATOM 759 N N . ASP A 1 95 ? 22.410 0.966 -8.828 1.00 87.69 95 ASP A N 1
ATOM 760 C CA . ASP A 1 95 ? 23.104 2.157 -8.329 1.00 87.69 95 ASP A CA 1
ATOM 761 C C . ASP A 1 95 ? 22.136 3.190 -7.723 1.00 87.69 95 ASP A C 1
ATOM 763 O O . ASP A 1 95 ? 22.545 4.119 -7.022 1.00 87.69 95 ASP A O 1
ATOM 767 N N . MET A 1 96 ? 20.835 3.041 -7.987 1.00 91.19 96 MET A N 1
ATOM 768 C CA . MET A 1 96 ? 19.807 4.023 -7.640 1.00 91.19 96 MET A CA 1
ATOM 769 C C . MET A 1 96 ? 18.915 3.581 -6.483 1.00 91.19 96 MET A C 1
ATOM 771 O O . MET A 1 96 ? 18.281 4.440 -5.862 1.00 91.19 96 MET A O 1
ATOM 775 N N . LEU A 1 97 ? 18.864 2.284 -6.173 1.00 93.88 97 LEU A N 1
ATOM 776 C CA . LEU A 1 97 ? 17.995 1.724 -5.136 1.00 93.88 97 LEU A CA 1
ATOM 777 C C . LEU A 1 97 ? 18.249 2.360 -3.766 1.00 93.88 97 LEU A C 1
ATOM 779 O O . LEU A 1 97 ? 17.309 2.811 -3.111 1.00 93.88 97 LEU A O 1
ATOM 783 N N . GLU A 1 98 ? 19.519 2.498 -3.384 1.00 94.62 98 GLU A N 1
ATOM 784 C CA . GLU A 1 98 ? 19.908 3.152 -2.132 1.00 94.62 98 GLU A CA 1
ATOM 785 C C . GLU A 1 98 ? 19.379 4.594 -2.071 1.00 94.62 98 GLU A C 1
ATOM 787 O O . GLU A 1 98 ? 18.641 4.953 -1.157 1.00 94.62 98 GLU A O 1
ATOM 792 N N . LEU A 1 99 ? 19.678 5.404 -3.092 1.00 90.06 99 LEU A N 1
ATOM 793 C CA . LEU A 1 99 ? 19.380 6.842 -3.109 1.00 90.06 99 LEU A CA 1
ATOM 794 C C . LEU A 1 99 ? 17.887 7.160 -3.256 1.00 90.06 99 LEU A C 1
ATOM 796 O O . LEU A 1 99 ? 17.398 8.166 -2.742 1.00 90.06 99 LEU A O 1
ATOM 800 N N . THR A 1 100 ? 17.163 6.359 -4.035 1.00 89.38 100 THR A N 1
ATOM 801 C CA . THR A 1 100 ? 15.771 6.655 -4.407 1.00 89.38 100 THR A CA 1
ATOM 802 C C . THR A 1 100 ? 14.759 5.951 -3.515 1.00 89.38 100 THR A C 1
ATOM 804 O O . THR A 1 100 ? 13.637 6.447 -3.378 1.00 89.38 100 THR A O 1
ATOM 807 N N . VAL A 1 101 ? 15.137 4.828 -2.900 1.00 95.31 101 VAL A N 1
ATOM 808 C CA . VAL A 1 101 ? 14.249 4.030 -2.056 1.00 95.31 101 VAL A CA 1
ATOM 809 C C . VAL A 1 101 ? 14.695 4.082 -0.604 1.00 95.31 101 VAL A C 1
ATOM 811 O O . VAL A 1 101 ? 13.949 4.584 0.237 1.00 95.31 101 VAL A O 1
ATOM 814 N N . PHE A 1 102 ? 15.901 3.613 -0.290 1.00 96.75 102 PHE A N 1
ATOM 815 C CA . PHE A 1 102 ? 16.306 3.437 1.107 1.00 96.75 102 PHE A CA 1
ATOM 816 C C . PHE A 1 102 ? 16.576 4.763 1.817 1.00 96.75 102 PHE A C 1
ATOM 818 O O . PHE A 1 102 ? 16.094 4.963 2.932 1.00 96.75 102 PHE A O 1
ATOM 825 N N . ASP A 1 103 ? 17.239 5.714 1.163 1.00 95.31 103 ASP A N 1
ATOM 826 C CA . ASP A 1 103 ? 17.437 7.059 1.702 1.00 95.31 103 ASP A CA 1
ATOM 827 C C . ASP A 1 103 ? 16.110 7.785 1.926 1.00 95.31 103 ASP A C 1
ATOM 829 O O . ASP A 1 103 ? 15.929 8.428 2.961 1.00 95.31 103 ASP A O 1
ATOM 833 N N . LEU A 1 104 ? 15.145 7.634 1.014 1.00 94.62 104 LEU A N 1
ATOM 834 C CA . LEU A 1 104 ? 13.808 8.195 1.203 1.00 94.62 104 LEU A CA 1
ATOM 835 C C . LEU A 1 104 ? 13.114 7.581 2.429 1.00 94.62 104 LEU A C 1
ATOM 837 O O . LEU A 1 104 ? 12.508 8.310 3.213 1.00 94.62 104 LEU A O 1
ATOM 841 N N . LEU A 1 105 ? 13.214 6.264 2.619 1.00 97.56 105 LEU A N 1
ATOM 842 C CA . LEU A 1 105 ? 12.627 5.584 3.775 1.00 97.56 105 LEU A CA 1
ATOM 843 C C . LEU A 1 105 ? 13.278 6.038 5.090 1.00 97.56 105 LEU A C 1
ATOM 845 O O . LEU A 1 105 ? 12.565 6.356 6.040 1.00 97.56 105 LEU A O 1
ATOM 849 N N . ARG A 1 106 ? 14.613 6.118 5.147 1.00 97.94 106 ARG A N 1
ATOM 850 C CA . ARG A 1 106 ? 15.363 6.447 6.375 1.00 97.94 106 ARG A CA 1
ATOM 851 C C . ARG A 1 106 ? 15.323 7.934 6.717 1.00 97.94 106 ARG A C 1
ATOM 853 O O . ARG A 1 106 ? 15.111 8.315 7.869 1.00 97.94 106 ARG A O 1
ATOM 860 N N . ASN A 1 107 ? 15.530 8.775 5.711 1.00 96.31 107 ASN A N 1
ATOM 861 C CA . ASN A 1 107 ? 15.820 10.196 5.883 1.00 96.31 107 ASN A CA 1
ATOM 862 C C . ASN A 1 107 ? 14.708 11.099 5.339 1.00 96.31 107 ASN A C 1
ATOM 864 O O . ASN A 1 107 ? 14.651 12.281 5.684 1.00 96.31 107 ASN A O 1
ATOM 868 N N . GLY A 1 108 ? 13.794 10.556 4.534 1.00 92.31 108 GLY A N 1
ATOM 869 C CA . GLY A 1 108 ? 12.793 11.348 3.837 1.00 92.31 108 GLY A CA 1
ATOM 870 C C . GLY A 1 108 ? 13.433 12.189 2.737 1.00 92.31 108 GLY A C 1
ATOM 871 O O . GLY A 1 108 ? 14.529 11.924 2.250 1.00 92.31 108 GLY A O 1
ATOM 872 N N . GLY A 1 109 ? 12.736 13.243 2.335 1.00 85.56 109 GLY A N 1
ATOM 873 C CA . GLY A 1 109 ? 13.262 14.231 1.404 1.00 85.56 109 GLY A CA 1
ATOM 874 C C . GLY A 1 109 ? 12.809 15.628 1.791 1.00 85.56 109 GLY A C 1
ATOM 875 O O . GLY A 1 109 ? 12.008 15.812 2.703 1.00 85.56 109 GLY A O 1
ATOM 876 N N . LYS A 1 110 ? 13.249 16.639 1.035 1.00 82.69 110 LYS A N 1
ATOM 877 C CA . LYS A 1 110 ? 12.838 18.038 1.263 1.00 82.69 110 LYS A CA 1
ATOM 878 C C . LYS A 1 110 ? 11.312 18.209 1.362 1.00 82.69 110 LYS A C 1
ATOM 880 O O . LYS A 1 110 ? 10.838 19.099 2.061 1.00 82.69 110 LYS A O 1
ATOM 885 N N . TYR A 1 111 ? 10.560 17.380 0.638 1.00 83.50 111 TYR A N 1
ATOM 886 C CA . TYR A 1 111 ? 9.100 17.443 0.550 1.00 83.50 111 TYR A CA 1
ATOM 887 C C . TYR A 1 111 ? 8.394 16.146 0.957 1.00 83.50 111 TYR A C 1
ATOM 889 O O . TYR A 1 111 ? 7.162 16.087 0.868 1.00 83.50 111 TYR A O 1
ATOM 897 N N . TYR A 1 112 ? 9.153 15.131 1.371 1.00 90.19 112 TYR A N 1
ATOM 898 C CA . TYR A 1 112 ? 8.666 13.772 1.581 1.00 90.19 112 TYR A CA 1
ATOM 899 C C . TYR A 1 112 ? 9.008 13.288 2.981 1.00 90.19 112 TYR A C 1
ATOM 901 O O . TYR A 1 112 ? 10.075 13.595 3.509 1.00 90.19 112 TYR A O 1
ATOM 909 N N . HIS A 1 113 ? 8.095 12.530 3.574 1.00 92.88 113 HIS A N 1
ATOM 910 C CA . HIS A 1 113 ? 8.275 12.028 4.930 1.00 92.88 113 HIS A CA 1
ATOM 911 C C . HIS A 1 113 ? 9.173 10.791 4.923 1.00 92.88 113 HIS A C 1
ATOM 913 O O . HIS A 1 113 ? 9.030 9.920 4.063 1.00 92.88 113 HIS A O 1
ATOM 919 N N . LYS A 1 114 ? 10.063 10.703 5.915 1.00 96.81 114 LYS A N 1
ATOM 920 C CA . LYS A 1 114 ? 10.700 9.434 6.274 1.00 96.81 114 LYS A CA 1
ATOM 921 C C . LYS A 1 114 ? 9.664 8.478 6.869 1.00 96.81 114 LYS A C 1
ATOM 923 O O . LYS A 1 114 ? 8.626 8.927 7.362 1.00 96.81 114 LYS A O 1
ATOM 928 N N . LEU A 1 115 ? 9.965 7.187 6.865 1.00 98.25 115 LEU A N 1
ATOM 929 C CA . LEU A 1 115 ? 9.211 6.199 7.623 1.00 98.25 115 LEU A CA 1
ATOM 930 C C . LEU A 1 115 ? 9.572 6.326 9.111 1.00 98.25 115 LEU A C 1
ATOM 932 O O . LEU A 1 115 ? 10.734 6.195 9.487 1.00 98.25 115 LEU A O 1
ATOM 936 N N . ASP A 1 116 ? 8.580 6.613 9.955 1.00 98.25 116 ASP A N 1
ATOM 937 C CA . ASP A 1 116 ? 8.784 6.831 11.390 1.00 98.25 116 ASP A CA 1
ATOM 938 C C . ASP A 1 116 ? 8.002 5.811 12.229 1.00 98.25 116 ASP A C 1
ATOM 940 O O . ASP A 1 116 ? 6.786 5.929 12.415 1.00 98.25 116 ASP A O 1
ATOM 944 N N . ALA A 1 117 ? 8.713 4.810 12.754 1.00 98.12 117 ALA A N 1
ATOM 945 C CA . ALA A 1 117 ? 8.138 3.753 13.583 1.00 98.12 117 ALA A CA 1
ATOM 946 C C . ALA A 1 117 ? 7.433 4.286 14.834 1.00 98.12 117 ALA A C 1
ATOM 948 O O . ALA A 1 117 ? 6.377 3.778 15.205 1.00 98.12 117 ALA A O 1
ATOM 949 N N . SER A 1 118 ? 7.936 5.366 15.446 1.00 97.69 118 SER A N 1
ATOM 950 C CA . SER A 1 118 ? 7.321 5.922 16.661 1.00 97.69 118 SER A CA 1
ATOM 951 C C . SER A 1 118 ? 5.885 6.400 16.417 1.00 97.69 118 SER A C 1
ATOM 953 O O . SER A 1 118 ? 5.023 6.324 17.303 1.00 97.69 118 SER A O 1
ATOM 955 N N . ILE A 1 119 ? 5.600 6.823 15.184 1.00 97.44 119 ILE A N 1
ATOM 956 C CA . ILE A 1 119 ? 4.284 7.290 14.769 1.00 97.44 119 ILE A CA 1
ATOM 957 C C . ILE A 1 119 ? 3.438 6.123 14.249 1.00 97.44 119 ILE A C 1
ATOM 959 O O . ILE A 1 119 ? 2.287 5.995 14.662 1.00 97.44 119 ILE A O 1
ATOM 963 N N . ILE A 1 120 ? 3.974 5.268 13.371 1.00 97.44 120 ILE A N 1
ATOM 964 C CA . ILE A 1 120 ? 3.154 4.268 12.669 1.00 97.44 120 ILE A CA 1
ATOM 965 C C . ILE A 1 120 ? 3.040 2.923 13.377 1.00 97.44 120 ILE A C 1
ATOM 967 O O . ILE A 1 120 ? 2.015 2.270 13.231 1.00 97.44 120 ILE A O 1
ATOM 971 N N . GLU A 1 121 ? 4.034 2.492 14.145 1.00 97.31 121 GLU A N 1
ATOM 972 C CA . GLU A 1 121 ? 4.068 1.123 14.661 1.00 97.31 121 GLU A CA 1
ATOM 973 C C . GLU A 1 121 ? 3.002 0.881 15.743 1.00 97.31 121 GLU A C 1
ATOM 975 O O . GLU A 1 121 ? 2.849 1.672 16.683 1.00 97.31 121 GLU A O 1
ATOM 980 N N . ASP A 1 122 ? 2.258 -0.220 15.590 1.00 95.69 122 ASP A N 1
ATOM 981 C CA . ASP A 1 122 ? 1.325 -0.795 16.565 1.00 95.69 122 ASP A CA 1
ATOM 982 C C . ASP A 1 122 ? 1.188 -2.321 16.350 1.00 95.69 122 ASP A C 1
ATOM 984 O O . ASP A 1 122 ? 1.889 -2.898 15.525 1.00 95.69 122 ASP A O 1
ATOM 988 N N . ASP A 1 123 ? 0.359 -3.023 17.129 1.00 96.38 123 ASP A N 1
ATOM 989 C CA . ASP A 1 123 ? 0.173 -4.487 16.997 1.00 96.38 123 ASP A CA 1
ATOM 990 C C . ASP A 1 123 ? -0.566 -4.938 15.728 1.00 96.38 123 ASP A C 1
ATOM 992 O O . ASP A 1 123 ? -0.485 -6.109 15.358 1.00 96.38 123 ASP A O 1
ATOM 996 N N . TYR A 1 124 ? -1.244 -4.024 15.039 1.00 93.00 124 TYR A N 1
ATOM 997 C CA . TYR A 1 124 ? -2.127 -4.299 13.902 1.00 93.00 124 TYR A CA 1
ATOM 998 C C . TYR A 1 124 ? -1.552 -3.754 12.590 1.00 93.00 124 TYR A C 1
ATOM 1000 O O . TYR A 1 124 ? -2.242 -3.704 11.572 1.00 93.00 124 TYR A O 1
ATOM 1008 N N . ILE A 1 125 ? -0.283 -3.347 12.608 1.00 96.69 125 ILE A N 1
ATOM 1009 C CA . ILE A 1 125 ? 0.410 -2.808 11.449 1.00 96.69 125 ILE A CA 1
ATOM 1010 C C . ILE A 1 125 ? 0.535 -3.863 10.349 1.00 96.69 125 ILE A C 1
ATOM 1012 O O . ILE A 1 125 ? 0.942 -5.001 10.607 1.00 96.69 125 ILE A O 1
ATOM 1016 N N . HIS A 1 126 ? 0.200 -3.450 9.130 1.00 97.50 126 HIS A N 1
ATOM 1017 C CA . HIS A 1 126 ? 0.327 -4.234 7.908 1.00 97.50 126 HIS A CA 1
ATOM 1018 C C . HIS A 1 126 ? 0.966 -3.393 6.809 1.00 97.50 126 HIS A C 1
ATOM 1020 O O . HIS A 1 126 ? 0.771 -2.175 6.739 1.00 97.50 126 HIS A O 1
ATOM 1026 N N . ALA A 1 127 ? 1.720 -4.059 5.943 1.00 98.00 127 ALA A N 1
ATOM 1027 C CA . ALA A 1 127 ? 2.347 -3.466 4.781 1.00 98.00 127 ALA A CA 1
ATOM 1028 C C . ALA A 1 127 ? 1.822 -4.120 3.500 1.00 98.00 127 ALA A C 1
ATOM 1030 O O . ALA A 1 127 ? 1.655 -5.334 3.417 1.00 98.00 127 ALA A O 1
ATOM 1031 N N . TYR A 1 128 ? 1.587 -3.304 2.484 1.00 97.19 128 TYR A N 1
ATOM 1032 C CA . TYR A 1 128 ? 1.075 -3.724 1.191 1.00 97.19 128 TYR A CA 1
ATOM 1033 C C . TYR A 1 128 ? 2.058 -3.274 0.119 1.00 97.19 128 TYR A C 1
ATOM 1035 O O . TYR A 1 128 ? 2.284 -2.072 -0.043 1.00 97.19 128 TYR A O 1
ATOM 1043 N N . MET A 1 129 ? 2.652 -4.232 -0.589 1.00 97.38 129 MET A N 1
ATOM 1044 C CA . MET A 1 129 ? 3.528 -3.981 -1.729 1.00 97.38 129 MET A CA 1
ATOM 1045 C C . MET A 1 129 ? 2.691 -4.061 -3.002 1.00 97.38 129 MET A C 1
ATOM 1047 O O . MET A 1 129 ? 2.300 -5.141 -3.431 1.00 97.38 129 MET A O 1
ATOM 1051 N N . ILE A 1 130 ? 2.381 -2.913 -3.593 1.00 94.81 130 ILE A N 1
ATOM 1052 C CA . ILE A 1 130 ? 1.547 -2.808 -4.788 1.00 94.81 130 ILE A CA 1
ATOM 1053 C C . ILE A 1 130 ? 2.461 -2.637 -5.996 1.00 94.81 130 ILE A C 1
ATOM 1055 O O . ILE A 1 130 ? 3.124 -1.608 -6.137 1.00 94.81 130 ILE A O 1
ATOM 1059 N N . HIS A 1 131 ? 2.506 -3.628 -6.875 1.00 94.50 131 HIS A N 1
ATOM 1060 C CA . HIS A 1 131 ? 3.489 -3.678 -7.957 1.00 94.50 131 HIS A CA 1
ATOM 1061 C C . HIS A 1 131 ? 2.863 -4.198 -9.258 1.00 94.50 131 HIS A C 1
ATOM 1063 O O . HIS A 1 131 ? 1.852 -4.903 -9.227 1.00 94.50 131 HIS A O 1
ATOM 1069 N N . PRO A 1 132 ? 3.407 -3.851 -10.434 1.00 92.12 132 PRO A N 1
ATOM 1070 C CA . PRO A 1 132 ? 2.888 -4.370 -11.686 1.00 92.12 132 PRO A CA 1
ATOM 1071 C C . PRO A 1 132 ? 3.097 -5.892 -11.778 1.00 92.12 132 PRO A C 1
ATOM 1073 O O . PRO A 1 132 ? 4.103 -6.431 -11.316 1.00 92.12 132 PRO A O 1
ATOM 1076 N N . THR A 1 133 ? 2.164 -6.592 -12.430 1.00 91.50 133 THR A N 1
ATOM 1077 C CA . THR A 1 133 ? 2.289 -8.025 -12.766 1.00 91.50 133 THR A CA 1
ATOM 1078 C C . THR A 1 133 ? 3.446 -8.300 -13.724 1.00 91.50 133 THR A C 1
ATOM 1080 O O . THR A 1 133 ? 3.934 -9.421 -13.800 1.00 91.50 133 THR A O 1
ATOM 1083 N N . GLN A 1 134 ? 3.843 -7.288 -14.496 1.00 92.38 134 GLN A N 1
ATOM 1084 C CA . GLN A 1 134 ? 4.975 -7.326 -15.409 1.00 92.38 134 GLN A CA 1
ATOM 1085 C C . GLN A 1 134 ? 5.915 -6.175 -15.057 1.00 92.38 134 GLN A C 1
ATOM 1087 O O . GLN A 1 134 ? 5.559 -5.006 -15.228 1.00 92.38 134 GLN A O 1
ATOM 1092 N N . ALA A 1 135 ? 7.114 -6.514 -14.588 1.00 92.75 135 ALA A N 1
ATOM 1093 C CA . ALA A 1 135 ? 8.141 -5.548 -14.226 1.00 92.75 135 ALA A CA 1
ATOM 1094 C C . ALA A 1 135 ? 8.560 -4.702 -15.438 1.00 92.75 135 ALA A C 1
ATOM 1096 O O . ALA A 1 135 ? 8.591 -5.187 -16.574 1.00 92.75 135 ALA A O 1
ATOM 1097 N N . PHE A 1 136 ? 8.975 -3.453 -15.213 1.00 90.88 136 PHE A N 1
ATOM 1098 C CA . PHE A 1 136 ? 9.398 -2.569 -16.306 1.00 90.88 136 PHE A CA 1
ATOM 1099 C C . PHE A 1 136 ? 10.454 -3.189 -17.245 1.00 90.88 136 PHE A C 1
ATOM 1101 O O . PHE A 1 136 ? 10.345 -3.062 -18.467 1.00 90.88 136 PHE A O 1
ATOM 1108 N N . ARG A 1 137 ? 11.471 -3.886 -16.717 1.00 91.81 137 ARG A N 1
ATOM 1109 C CA . ARG A 1 137 ? 12.510 -4.522 -17.555 1.00 91.81 137 ARG A CA 1
ATOM 1110 C C . ARG A 1 137 ? 11.980 -5.649 -18.449 1.00 91.81 137 ARG A C 1
ATOM 1112 O O . ARG A 1 137 ? 12.482 -5.830 -19.558 1.00 91.81 137 ARG A O 1
ATOM 1119 N N . GLN A 1 138 ? 10.903 -6.309 -18.027 1.00 92.69 138 GLN A N 1
ATOM 1120 C CA . GLN A 1 138 ? 10.228 -7.359 -18.793 1.00 92.69 138 GLN A CA 1
ATOM 1121 C C . GLN A 1 138 ? 9.411 -6.820 -19.971 1.00 92.69 138 GLN A C 1
ATOM 1123 O O . GLN A 1 138 ? 8.981 -7.593 -20.824 1.00 92.69 138 GLN A O 1
ATOM 1128 N N . LEU A 1 139 ? 9.199 -5.500 -20.052 1.00 88.94 139 LEU A N 1
ATOM 1129 C CA . LEU A 1 139 ? 8.537 -4.872 -21.199 1.00 88.94 139 LEU A CA 1
ATOM 1130 C C . LEU A 1 139 ? 9.402 -4.916 -22.463 1.00 88.94 139 LEU A C 1
ATOM 1132 O O . LEU A 1 139 ? 8.870 -4.936 -23.569 1.00 88.94 139 LEU A O 1
ATOM 1136 N N . LYS A 1 140 ? 10.732 -4.885 -22.305 1.00 89.12 140 LYS A N 1
ATOM 1137 C CA . LYS A 1 140 ? 11.682 -4.971 -23.424 1.00 89.12 140 LYS A CA 1
ATOM 1138 C C . LYS A 1 140 ? 12.137 -6.400 -23.676 1.00 89.12 140 LYS A C 1
ATOM 1140 O O . LYS A 1 140 ? 12.298 -6.788 -24.826 1.00 89.12 140 LYS A O 1
ATOM 1145 N N . ASP A 1 141 ? 12.354 -7.148 -22.602 1.00 93.06 141 ASP A N 1
ATOM 1146 C CA . ASP A 1 141 ? 12.830 -8.522 -22.652 1.00 93.06 141 ASP A CA 1
ATOM 1147 C C . ASP A 1 141 ? 12.070 -9.356 -21.610 1.00 93.06 141 ASP A C 1
ATOM 1149 O O . ASP A 1 141 ? 12.430 -9.338 -20.431 1.00 93.06 141 ASP A O 1
ATOM 1153 N N . PRO A 1 142 ? 11.018 -10.089 -22.023 1.00 93.50 142 PRO A N 1
ATOM 1154 C CA . PRO A 1 142 ? 10.210 -10.910 -21.121 1.00 93.50 142 PRO A CA 1
ATOM 1155 C C . PRO A 1 142 ? 10.986 -12.008 -20.380 1.00 93.50 142 PRO A C 1
ATOM 1157 O O . PRO A 1 142 ? 10.440 -12.588 -19.446 1.00 93.50 142 PRO A O 1
ATOM 1160 N N . SER A 1 143 ? 12.225 -12.318 -20.789 1.00 94.38 143 SER A N 1
ATOM 1161 C CA . SER A 1 143 ? 13.075 -13.308 -20.114 1.00 94.38 143 SER A CA 1
ATOM 1162 C C . SER A 1 143 ? 13.810 -12.754 -18.891 1.00 94.38 143 SER A C 1
ATOM 1164 O O . SER A 1 143 ? 14.326 -13.529 -18.085 1.00 94.38 143 SER A O 1
ATOM 1166 N N . GLN A 1 144 ? 13.842 -11.428 -18.725 1.00 94.62 144 GLN A N 1
ATOM 1167 C CA . GLN A 1 144 ? 14.403 -10.790 -17.538 1.00 94.62 144 GLN A CA 1
ATOM 1168 C C . GLN A 1 144 ? 13.614 -11.201 -16.291 1.00 94.62 144 GLN A C 1
ATOM 1170 O O . GLN A 1 144 ? 12.388 -11.344 -16.327 1.00 94.62 144 GLN A O 1
ATOM 1175 N N . SER A 1 145 ? 14.305 -11.337 -15.159 1.00 92.94 145 SER A N 1
ATOM 1176 C CA . SER A 1 145 ? 13.638 -11.527 -13.870 1.00 92.94 145 SER A CA 1
ATOM 1177 C C . SER A 1 145 ? 12.745 -10.325 -13.524 1.00 92.94 145 SER A C 1
ATOM 1179 O O . SER A 1 145 ? 12.839 -9.254 -14.123 1.00 92.94 145 SER A O 1
ATOM 1181 N N . ASP A 1 146 ? 11.837 -10.481 -12.571 1.00 93.50 146 ASP A N 1
ATOM 1182 C CA . ASP A 1 146 ? 11.061 -9.366 -12.013 1.00 93.50 146 ASP A CA 1
ATOM 1183 C C . ASP A 1 146 ? 11.862 -8.640 -10.918 1.00 93.50 146 ASP A C 1
ATOM 1185 O O . ASP A 1 146 ? 13.042 -8.912 -10.735 1.00 93.50 146 ASP A O 1
ATOM 1189 N N . TYR A 1 147 ? 11.263 -7.715 -10.176 1.00 95.69 147 TYR A N 1
ATOM 1190 C CA . TYR A 1 147 ? 11.971 -6.978 -9.125 1.00 95.69 147 TYR A CA 1
ATOM 1191 C C . TYR A 1 147 ? 11.892 -7.632 -7.736 1.00 95.69 147 TYR A C 1
ATOM 1193 O O . TYR A 1 147 ? 12.021 -6.940 -6.727 1.00 95.69 147 TYR A O 1
ATOM 1201 N N . THR A 1 148 ? 11.713 -8.958 -7.659 1.00 96.06 148 THR A N 1
ATOM 1202 C CA . THR A 1 148 ? 11.584 -9.683 -6.381 1.00 96.06 148 THR A CA 1
ATOM 1203 C C . THR A 1 148 ? 12.748 -9.418 -5.427 1.00 96.06 148 THR A C 1
ATOM 1205 O O . THR A 1 148 ? 12.520 -9.183 -4.239 1.00 96.06 148 THR A O 1
ATOM 1208 N N . ASP A 1 149 ? 13.986 -9.386 -5.924 1.00 96.62 149 ASP A N 1
ATOM 1209 C CA . ASP A 1 149 ? 15.163 -9.126 -5.086 1.00 96.62 149 ASP A CA 1
ATOM 1210 C C . ASP A 1 149 ? 15.131 -7.717 -4.479 1.00 96.62 149 ASP A C 1
ATOM 1212 O O . ASP A 1 149 ? 15.431 -7.539 -3.298 1.00 96.62 149 ASP A O 1
ATOM 1216 N N . GLN A 1 150 ? 14.725 -6.711 -5.256 1.00 97.38 150 GLN A N 1
ATOM 1217 C CA . GLN A 1 150 ? 14.579 -5.334 -4.789 1.00 97.38 150 GLN A CA 1
ATOM 1218 C C . GLN A 1 150 ? 13.422 -5.213 -3.797 1.00 97.38 150 GLN A C 1
ATOM 1220 O O . GLN A 1 150 ? 13.587 -4.590 -2.750 1.00 97.38 150 GLN A O 1
ATOM 1225 N N . TRP A 1 151 ? 12.276 -5.846 -4.067 1.00 97.62 151 TRP A N 1
ATOM 1226 C CA . TRP A 1 151 ? 11.149 -5.866 -3.132 1.00 97.62 151 TRP A CA 1
ATOM 1227 C C . TRP A 1 151 ? 11.537 -6.511 -1.798 1.00 97.62 151 TRP A C 1
ATOM 1229 O O . TRP A 1 151 ? 11.185 -5.989 -0.744 1.00 97.62 151 TRP A O 1
ATOM 1239 N N . ASN A 1 152 ? 12.326 -7.588 -1.818 1.00 98.00 152 ASN A N 1
ATOM 1240 C CA . ASN A 1 152 ? 12.833 -8.220 -0.600 1.00 98.00 152 ASN A CA 1
ATOM 1241 C C . ASN A 1 152 ? 13.803 -7.318 0.168 1.00 98.00 152 ASN A C 1
ATOM 1243 O O . ASN A 1 152 ? 13.678 -7.208 1.384 1.00 98.00 152 ASN A O 1
ATOM 1247 N N . GLN A 1 153 ? 14.703 -6.610 -0.518 1.00 98.12 153 GLN A N 1
ATOM 1248 C CA . GLN A 1 153 ? 15.570 -5.628 0.143 1.00 98.12 153 GLN A CA 1
ATOM 1249 C C . GLN A 1 153 ? 14.761 -4.484 0.773 1.00 98.12 153 GLN A C 1
ATOM 1251 O O . GLN A 1 153 ? 15.057 -4.066 1.891 1.00 98.12 153 GLN A O 1
ATOM 1256 N N . ILE A 1 154 ? 13.696 -4.020 0.106 1.00 98.38 154 ILE A N 1
ATOM 1257 C CA . ILE A 1 154 ? 12.770 -3.030 0.675 1.00 98.38 154 ILE A CA 1
ATOM 1258 C C . ILE A 1 154 ? 12.119 -3.575 1.948 1.00 98.38 154 ILE A C 1
ATOM 1260 O O . ILE A 1 154 ? 12.117 -2.877 2.960 1.00 98.38 154 ILE A O 1
ATOM 1264 N N . ARG A 1 155 ? 11.616 -4.817 1.934 1.00 98.62 155 ARG A N 1
ATOM 1265 C CA . ARG A 1 155 ? 11.049 -5.467 3.130 1.00 98.62 155 ARG A CA 1
ATOM 1266 C C . ARG A 1 155 ? 12.062 -5.537 4.270 1.00 98.62 155 ARG A C 1
ATOM 1268 O O . ARG A 1 155 ? 11.703 -5.224 5.400 1.00 98.62 155 ARG A O 1
ATOM 1275 N N . THR A 1 156 ? 13.317 -5.889 3.981 1.00 98.50 156 THR A N 1
ATOM 1276 C CA . THR A 1 156 ? 14.396 -5.913 4.979 1.00 98.50 156 THR A CA 1
ATOM 1277 C C . THR A 1 156 ? 14.609 -4.534 5.598 1.00 98.50 156 THR A C 1
ATOM 1279 O O . THR A 1 156 ? 14.510 -4.405 6.814 1.00 98.50 156 THR A O 1
ATOM 1282 N N . VAL A 1 157 ? 14.808 -3.490 4.785 1.00 98.56 157 VAL A N 1
ATOM 1283 C CA . VAL A 1 157 ? 15.021 -2.119 5.288 1.00 98.56 157 VAL A CA 1
ATOM 1284 C C . VAL A 1 157 ? 13.805 -1.613 6.069 1.00 98.56 157 VAL A C 1
ATOM 1286 O O . VAL A 1 157 ? 13.953 -0.981 7.112 1.00 98.56 157 VAL A O 1
ATOM 1289 N N . VAL A 1 158 ? 12.586 -1.907 5.612 1.00 98.62 158 VAL A N 1
ATOM 1290 C CA . VAL A 1 158 ? 11.364 -1.545 6.343 1.00 98.62 158 VAL A CA 1
ATOM 1291 C C . VAL A 1 158 ? 11.261 -2.302 7.666 1.00 98.62 158 VAL A C 1
ATOM 1293 O O . VAL A 1 158 ? 10.899 -1.687 8.661 1.00 98.62 158 VAL A O 1
ATOM 1296 N N . GLY A 1 159 ? 11.614 -3.588 7.711 1.00 98.50 159 GLY A N 1
ATOM 1297 C CA . GLY A 1 159 ? 11.656 -4.377 8.944 1.00 98.50 159 GLY A CA 1
ATOM 1298 C C . GLY A 1 159 ? 12.760 -3.940 9.916 1.00 98.50 159 GLY A C 1
ATOM 1299 O O . GLY A 1 159 ? 12.611 -4.092 11.124 1.00 98.50 159 GLY A O 1
ATOM 1300 N N . GLU A 1 160 ? 13.860 -3.361 9.433 1.00 98.50 160 GLU A N 1
ATOM 1301 C CA . GLU A 1 160 ? 14.862 -2.709 10.290 1.00 98.50 160 GLU A CA 1
ATOM 1302 C C . GLU A 1 160 ? 14.322 -1.410 10.901 1.00 98.50 160 GLU A C 1
ATOM 1304 O O . GLU A 1 160 ? 14.560 -1.127 12.074 1.00 98.50 160 GLU A O 1
ATOM 1309 N N . LEU A 1 161 ? 13.583 -0.623 10.110 1.00 98.50 161 LEU A N 1
ATOM 1310 C CA . LEU A 1 161 ? 13.007 0.648 10.547 1.00 98.50 161 LEU A CA 1
ATOM 1311 C C . LEU A 1 161 ? 11.783 0.467 11.449 1.00 98.50 161 LEU A C 1
ATOM 1313 O O . LEU A 1 161 ? 11.614 1.238 12.387 1.00 98.50 161 LEU A O 1
ATOM 1317 N N . VAL A 1 162 ? 10.940 -0.523 11.156 1.00 98.50 162 VAL A N 1
ATOM 1318 C CA . VAL A 1 162 ? 9.680 -0.847 11.835 1.00 98.50 162 VAL A CA 1
ATOM 1319 C C . VAL A 1 162 ? 9.714 -2.339 12.200 1.00 98.50 162 VAL A C 1
ATOM 1321 O O . VAL A 1 162 ? 9.252 -3.172 11.415 1.00 98.50 162 VAL A O 1
ATOM 1324 N N . PRO A 1 163 ? 10.278 -2.703 13.368 1.00 98.44 163 PRO A N 1
ATOM 1325 C CA . PRO A 1 163 ? 10.572 -4.087 13.744 1.00 98.44 163 PRO A CA 1
ATOM 1326 C C . PRO A 1 163 ? 9.417 -5.078 13.600 1.00 98.44 163 PRO A C 1
ATOM 1328 O O . PRO A 1 163 ? 9.638 -6.216 13.189 1.00 98.44 163 PRO A O 1
ATOM 1331 N N . LYS A 1 164 ? 8.169 -4.676 13.868 1.00 98.25 164 LYS A N 1
ATOM 1332 C CA . LYS A 1 164 ? 7.015 -5.572 13.683 1.00 98.25 164 LYS A CA 1
ATOM 1333 C C . LYS A 1 164 ? 6.818 -6.029 12.245 1.00 98.25 164 LYS A C 1
ATOM 1335 O O . LYS A 1 164 ? 6.299 -7.116 12.041 1.00 98.25 164 LYS A O 1
ATOM 1340 N N . LEU A 1 165 ? 7.265 -5.257 11.258 1.00 98.38 165 LEU A N 1
ATOM 1341 C CA . LEU A 1 165 ? 7.211 -5.640 9.847 1.00 98.38 165 LEU A CA 1
ATOM 1342 C C . LEU A 1 165 ? 8.361 -6.572 9.429 1.00 98.38 165 LEU A C 1
ATOM 1344 O O . LEU A 1 165 ? 8.463 -6.910 8.256 1.00 98.38 165 LEU A O 1
ATOM 1348 N N . GLN A 1 166 ? 9.209 -7.046 10.347 1.00 98.12 166 GLN A N 1
ATOM 1349 C CA . GLN A 1 166 ? 10.071 -8.204 10.059 1.00 98.12 166 GLN A CA 1
ATOM 1350 C C . GLN A 1 166 ? 9.240 -9.477 9.842 1.00 98.12 166 GLN A C 1
ATOM 1352 O O . GLN A 1 166 ? 9.623 -10.347 9.055 1.00 98.12 166 GLN A O 1
ATOM 1357 N N . ASP A 1 167 ? 8.084 -9.560 10.504 1.00 97.62 167 ASP A N 1
ATOM 1358 C CA . ASP A 1 167 ? 7.108 -10.627 10.328 1.00 97.62 167 ASP A CA 1
ATOM 1359 C C . ASP A 1 167 ? 6.474 -10.558 8.931 1.00 97.62 167 ASP A C 1
ATOM 1361 O O . ASP A 1 167 ? 5.688 -9.663 8.613 1.00 97.62 167 ASP A O 1
ATOM 1365 N N . GLN A 1 168 ? 6.812 -11.538 8.093 1.00 96.25 168 GLN A N 1
ATOM 1366 C CA . GLN A 1 168 ? 6.340 -11.613 6.711 1.00 96.25 168 GLN A CA 1
ATOM 1367 C C . GLN A 1 168 ? 4.825 -11.823 6.604 1.00 96.25 168 GLN A C 1
ATOM 1369 O O . GLN A 1 168 ? 4.249 -11.474 5.578 1.00 96.25 168 GLN A O 1
ATOM 1374 N N . SER A 1 169 ? 4.154 -12.324 7.649 1.00 96.00 169 SER A N 1
ATOM 1375 C CA . SER A 1 169 ? 2.691 -12.482 7.642 1.00 96.00 169 SER A CA 1
ATOM 1376 C C . SER A 1 169 ? 1.941 -11.145 7.611 1.00 96.00 169 SER A C 1
ATOM 1378 O O . SER A 1 169 ? 0.775 -11.095 7.224 1.00 96.00 169 SER A O 1
ATOM 1380 N N . ARG A 1 170 ? 2.629 -10.048 7.954 1.00 96.56 170 ARG A N 1
ATOM 1381 C CA . ARG A 1 170 ? 2.098 -8.679 7.911 1.00 96.56 170 ARG A CA 1
ATOM 1382 C C . ARG A 1 170 ? 2.262 -8.008 6.555 1.00 96.56 170 ARG A C 1
ATOM 1384 O O . ARG A 1 170 ? 1.828 -6.867 6.394 1.00 96.56 170 ARG A O 1
ATOM 1391 N N . TRP A 1 171 ? 2.889 -8.686 5.598 1.00 97.31 171 TRP A N 1
ATOM 1392 C CA . TRP A 1 171 ? 3.058 -8.199 4.238 1.00 97.31 171 TRP A CA 1
ATOM 1393 C C . TRP A 1 171 ? 2.020 -8.817 3.311 1.00 97.31 171 TRP A C 1
ATOM 1395 O O . TRP A 1 171 ? 1.702 -9.999 3.392 1.00 97.31 171 TRP A O 1
ATOM 1405 N N . THR A 1 172 ? 1.498 -8.008 2.399 1.00 96.12 172 THR A N 1
ATOM 1406 C CA . THR A 1 172 ? 0.626 -8.465 1.317 1.00 96.12 172 THR A CA 1
ATOM 1407 C C . THR A 1 172 ? 1.116 -7.890 -0.003 1.00 96.12 172 THR A C 1
ATOM 1409 O O . THR A 1 172 ? 1.229 -6.676 -0.158 1.00 96.12 172 THR A O 1
ATOM 1412 N N . ASP A 1 173 ? 1.398 -8.761 -0.964 1.00 94.69 173 ASP A N 1
ATOM 1413 C CA . ASP A 1 173 ? 1.687 -8.367 -2.339 1.00 94.69 173 ASP A CA 1
ATOM 1414 C C . ASP A 1 173 ? 0.383 -8.184 -3.117 1.00 94.69 173 ASP A C 1
ATOM 1416 O O . ASP A 1 173 ? -0.491 -9.053 -3.123 1.00 94.69 173 ASP A O 1
ATOM 1420 N N . VAL A 1 174 ? 0.255 -7.035 -3.775 1.00 93.31 174 VAL A N 1
ATOM 1421 C CA . VAL A 1 174 ? -0.926 -6.630 -4.536 1.00 93.31 174 VAL A CA 1
ATOM 1422 C C . VAL A 1 174 ? -0.497 -6.375 -5.982 1.00 93.31 174 VAL A C 1
ATOM 1424 O O . VAL A 1 174 ? -0.123 -5.253 -6.340 1.00 93.31 174 VAL A O 1
ATOM 1427 N N . PRO A 1 175 ? -0.508 -7.411 -6.836 1.00 92.00 175 PRO A N 1
ATOM 1428 C CA . PRO A 1 175 ? -0.143 -7.248 -8.230 1.00 92.00 175 PRO A CA 1
ATOM 1429 C C . PRO A 1 175 ? -1.250 -6.512 -8.999 1.00 92.00 175 PRO A C 1
ATOM 1431 O O . PRO A 1 175 ? -2.429 -6.838 -8.854 1.00 92.00 175 PRO A O 1
ATOM 1434 N N . TYR A 1 176 ? -0.884 -5.572 -9.871 1.00 88.31 176 TYR A N 1
ATOM 1435 C CA . TYR A 1 176 ? -1.826 -4.876 -10.758 1.00 88.31 176 TYR A CA 1
ATOM 1436 C C . TYR A 1 176 ? -1.385 -4.921 -12.223 1.00 88.31 176 TYR A C 1
ATOM 1438 O O . TYR A 1 176 ? -0.209 -5.095 -12.546 1.00 88.31 176 TYR A O 1
ATOM 1446 N N . ILE A 1 177 ? -2.337 -4.747 -13.139 1.00 86.88 177 ILE A N 1
ATOM 1447 C CA . ILE A 1 177 ? -2.031 -4.696 -14.569 1.00 86.88 177 ILE A CA 1
ATOM 1448 C C . ILE A 1 177 ? -1.630 -3.269 -14.927 1.00 86.88 177 ILE A C 1
ATOM 1450 O O . ILE A 1 177 ? -2.422 -2.336 -14.809 1.00 86.88 177 ILE A O 1
ATOM 1454 N N . ARG A 1 178 ? -0.392 -3.102 -15.393 1.00 85.12 178 ARG A N 1
ATOM 1455 C CA . ARG A 1 178 ? 0.106 -1.817 -15.888 1.00 85.12 178 ARG A CA 1
ATOM 1456 C C . ARG A 1 178 ? -0.785 -1.292 -17.013 1.00 85.12 178 ARG A C 1
ATOM 1458 O O . ARG A 1 178 ? -1.077 -2.016 -17.964 1.00 85.12 178 ARG A O 1
ATOM 1465 N N . VAL A 1 179 ? -1.100 -0.001 -16.966 1.00 81.25 179 VAL A N 1
ATOM 1466 C CA . VAL A 1 179 ? -1.764 0.676 -18.081 1.00 81.25 179 VAL A CA 1
ATOM 1467 C C . VAL A 1 179 ? -0.736 0.992 -19.177 1.00 81.25 179 VAL A C 1
ATOM 1469 O O . VAL A 1 179 ? 0.264 1.663 -18.902 1.00 81.25 179 VAL A O 1
ATOM 1472 N N . PRO A 1 180 ? -0.903 0.462 -20.404 1.00 74.44 180 PRO A N 1
ATOM 1473 C CA . PRO A 1 180 ? 0.122 0.552 -21.441 1.00 74.44 180 PRO A CA 1
ATOM 1474 C C . PRO A 1 180 ? 0.185 1.925 -22.116 1.00 74.44 180 PRO A C 1
ATOM 1476 O O . PRO A 1 180 ? 1.250 2.289 -22.619 1.00 74.44 180 PRO A O 1
ATOM 1479 N N . VAL A 1 181 ? -0.929 2.666 -22.143 1.00 76.62 181 VAL A N 1
ATOM 1480 C CA . VAL A 1 181 ? -1.050 3.952 -22.835 1.00 76.62 181 VAL A CA 1
ATOM 1481 C C . VAL A 1 181 ? -1.547 5.014 -21.864 1.00 76.62 181 VAL A C 1
ATOM 1483 O O . VAL A 1 181 ? -2.567 4.827 -21.214 1.00 76.62 181 VAL A O 1
ATOM 1486 N N . ASP A 1 182 ? -0.849 6.148 -21.813 1.00 73.06 182 ASP A N 1
ATOM 1487 C CA . ASP A 1 182 ? -1.139 7.238 -20.873 1.00 73.06 182 ASP A CA 1
ATOM 1488 C C . ASP A 1 182 ? -2.584 7.746 -20.980 1.00 73.06 182 ASP A C 1
ATOM 1490 O O . ASP A 1 182 ? -3.218 8.014 -19.967 1.00 73.06 182 ASP A O 1
ATOM 1494 N N . LYS A 1 183 ? -3.139 7.782 -22.199 1.00 74.25 183 LYS A N 1
ATOM 1495 C CA . LYS A 1 183 ? -4.522 8.213 -22.448 1.00 74.25 183 LYS A CA 1
ATOM 1496 C C . LYS A 1 183 ? -5.566 7.385 -21.681 1.00 74.25 183 LYS A C 1
ATOM 1498 O O . LYS A 1 183 ? -6.623 7.913 -21.376 1.00 74.25 183 LYS A O 1
ATOM 1503 N N . ASP A 1 184 ? -5.263 6.118 -21.382 1.00 71.75 184 ASP A N 1
ATOM 1504 C CA . ASP A 1 184 ? -6.187 5.188 -20.726 1.00 71.75 184 ASP A CA 1
ATOM 1505 C C . ASP A 1 184 ? -6.206 5.402 -19.192 1.00 71.75 184 ASP A C 1
ATOM 1507 O O . ASP A 1 184 ? -7.054 4.849 -18.497 1.00 71.75 184 ASP A O 1
ATOM 1511 N N . LEU A 1 185 ? -5.261 6.174 -18.634 1.00 68.00 185 LEU A N 1
ATOM 1512 C CA . LEU A 1 185 ? -5.239 6.535 -17.205 1.00 68.00 185 LEU A CA 1
ATOM 1513 C C . LEU A 1 185 ? -6.108 7.750 -16.894 1.00 68.00 185 LEU A C 1
ATOM 1515 O O . LEU A 1 185 ? -6.656 7.848 -15.794 1.00 68.00 185 LEU A O 1
ATOM 1519 N N . ASP A 1 186 ? -6.232 8.638 -17.879 1.00 66.69 186 ASP A N 1
ATOM 1520 C CA . ASP A 1 186 ? -7.064 9.837 -17.825 1.00 66.69 186 ASP A CA 1
ATOM 1521 C C . ASP A 1 186 ? -8.513 9.552 -18.254 1.00 66.69 186 ASP A C 1
ATOM 1523 O O . ASP A 1 186 ? -9.343 10.461 -18.251 1.00 66.69 186 ASP A O 1
ATOM 1527 N N . GLU A 1 187 ? -8.843 8.308 -18.627 1.00 70.25 187 GLU A N 1
ATOM 1528 C CA . GLU A 1 187 ? -10.221 7.925 -18.928 1.00 70.25 187 GLU A CA 1
ATOM 1529 C C . GLU A 1 187 ? -11.096 8.107 -17.678 1.00 70.25 187 GLU A C 1
ATOM 1531 O O . GLU A 1 187 ? -10.976 7.393 -16.672 1.00 70.25 187 GLU A O 1
ATOM 1536 N N . GLU A 1 188 ? -11.989 9.099 -17.753 1.00 62.91 188 GLU A N 1
ATOM 1537 C CA . GLU A 1 188 ? -13.039 9.334 -16.767 1.00 62.91 188 GLU A CA 1
ATOM 1538 C C . GLU A 1 188 ? -13.796 8.019 -16.529 1.00 62.91 188 GLU A C 1
ATOM 1540 O O . GLU A 1 188 ? -14.180 7.319 -17.469 1.00 62.91 188 GLU A O 1
ATOM 1545 N N . ASN A 1 189 ? -14.022 7.680 -15.259 1.00 64.19 189 ASN A N 1
ATOM 1546 C CA . ASN A 1 189 ? -14.651 6.433 -14.805 1.00 64.19 189 ASN A CA 1
ATOM 1547 C C . ASN A 1 189 ? -13.787 5.154 -14.835 1.00 64.19 189 ASN A C 1
ATOM 1549 O O . ASN A 1 189 ? -14.297 4.077 -14.518 1.00 64.19 189 ASN A O 1
ATOM 1553 N N . MET A 1 190 ? -12.479 5.232 -15.104 1.00 73.44 190 MET A N 1
ATOM 1554 C CA . MET A 1 190 ? -11.575 4.097 -14.877 1.00 73.44 190 MET A CA 1
ATOM 1555 C C . MET A 1 190 ? -10.912 4.119 -13.491 1.00 73.44 190 MET A C 1
ATOM 1557 O O . MET A 1 190 ? -10.439 5.153 -13.011 1.00 73.44 190 MET A O 1
ATOM 1561 N N . VAL A 1 191 ? -10.823 2.937 -12.868 1.00 75.69 191 VAL A N 1
ATOM 1562 C CA . VAL A 1 191 ? -10.025 2.677 -11.647 1.00 75.69 191 VAL A CA 1
ATOM 1563 C C . VAL A 1 191 ? -8.581 2.279 -11.940 1.00 75.69 191 VAL A C 1
ATOM 1565 O O . VAL A 1 191 ? -7.772 2.143 -11.023 1.00 75.69 191 VAL A O 1
ATOM 1568 N N . ARG A 1 192 ? -8.258 2.066 -13.217 1.00 78.88 192 ARG A N 1
ATOM 1569 C CA . ARG A 1 192 ? -6.972 1.523 -13.633 1.00 78.88 192 ARG A CA 1
ATOM 1570 C C . ARG A 1 192 ? -5.819 2.391 -13.176 1.00 78.88 192 ARG A C 1
ATOM 1572 O O . ARG A 1 192 ? -5.811 3.602 -13.380 1.00 78.88 192 ARG A O 1
ATOM 1579 N N . GLY A 1 193 ? -4.840 1.746 -12.552 1.00 78.12 193 GLY A N 1
ATOM 1580 C CA . GLY A 1 193 ? -3.662 2.421 -12.024 1.00 78.12 193 GLY A CA 1
ATOM 1581 C C . GLY A 1 193 ? -3.965 3.446 -10.925 1.00 78.12 193 GLY A C 1
ATOM 1582 O O . GLY A 1 193 ? -3.195 4.395 -10.762 1.00 78.12 193 GLY A O 1
ATOM 1583 N N . LYS A 1 194 ? -5.068 3.275 -10.185 1.00 85.94 194 LYS A N 1
ATOM 1584 C CA . LYS A 1 194 ? -5.426 4.099 -9.027 1.00 85.94 194 LYS A CA 1
ATOM 1585 C C . LYS A 1 194 ? -5.527 3.235 -7.769 1.00 85.94 194 LYS A C 1
ATOM 1587 O O . LYS A 1 194 ? -6.124 2.166 -7.781 1.00 85.94 194 LYS A O 1
ATOM 1592 N N . ASN A 1 195 ? -5.003 3.751 -6.664 1.00 89.50 195 ASN A N 1
ATOM 1593 C CA . ASN A 1 195 ? -5.214 3.229 -5.318 1.00 89.50 195 ASN A CA 1
ATOM 1594 C C . ASN A 1 195 ? -5.739 4.352 -4.438 1.00 89.50 195 ASN A C 1
ATOM 1596 O O . ASN A 1 195 ? -5.177 5.447 -4.430 1.00 89.50 195 ASN A O 1
ATOM 1600 N N . LEU A 1 196 ? -6.776 4.076 -3.662 1.00 89.38 196 LEU A N 1
ATOM 1601 C CA . LEU A 1 196 ? -7.391 5.044 -2.768 1.00 89.38 196 LEU A CA 1
ATOM 1602 C C . LEU A 1 196 ? -7.337 4.513 -1.340 1.00 89.38 196 LEU A C 1
ATOM 1604 O O . LEU A 1 196 ? -7.819 3.430 -1.050 1.00 89.38 196 LEU A O 1
ATOM 1608 N N . PHE A 1 197 ? -6.790 5.294 -0.428 1.00 91.62 197 PHE A N 1
ATOM 1609 C CA . PHE A 1 197 ? -6.908 5.084 1.004 1.00 91.62 197 PHE A CA 1
ATOM 1610 C C . PHE A 1 197 ? -7.920 6.074 1.573 1.00 91.62 197 PHE A C 1
ATOM 1612 O O . PHE A 1 197 ? -7.857 7.275 1.295 1.00 91.62 197 PHE A O 1
ATOM 1619 N N . LYS A 1 198 ? -8.840 5.577 2.395 1.00 90.56 198 LYS A N 1
ATOM 1620 C CA . LYS A 1 198 ? -9.817 6.379 3.130 1.00 90.56 198 LYS A CA 1
ATOM 1621 C C . LYS A 1 198 ? -9.707 6.067 4.612 1.00 90.56 198 LYS A C 1
ATOM 1623 O O . LYS A 1 198 ? -9.534 4.916 5.006 1.00 90.56 198 LYS A O 1
ATOM 1628 N N . TYR A 1 199 ? -9.858 7.104 5.416 1.00 89.38 199 TYR A N 1
ATOM 1629 C CA . TYR A 1 199 ? -9.902 7.028 6.863 1.00 89.38 199 TYR A CA 1
ATOM 1630 C C . TYR A 1 199 ? -11.107 7.807 7.378 1.00 89.38 199 TYR A C 1
ATOM 1632 O O . TYR A 1 199 ? -11.359 8.921 6.916 1.00 89.38 199 TYR A O 1
ATOM 1640 N N . ASN A 1 200 ? -11.819 7.235 8.346 1.00 87.56 200 ASN A N 1
ATOM 1641 C CA . ASN A 1 200 ? -12.905 7.884 9.069 1.00 87.56 200 ASN A CA 1
ATOM 1642 C C . ASN A 1 200 ? -12.816 7.522 10.558 1.00 87.56 200 ASN A C 1
ATOM 1644 O O . ASN A 1 200 ? -12.934 6.358 10.926 1.00 87.56 200 ASN A O 1
ATOM 1648 N N . ARG A 1 201 ? -12.627 8.518 11.425 1.00 85.44 201 ARG A N 1
ATOM 1649 C CA . ARG A 1 201 ? -12.496 8.349 12.878 1.00 85.44 201 ARG A CA 1
ATOM 1650 C C . ARG A 1 201 ? -13.813 7.984 13.570 1.00 85.44 201 ARG A C 1
ATOM 1652 O O . ARG A 1 201 ? -13.782 7.418 14.658 1.00 85.44 201 ARG A O 1
ATOM 1659 N N . ALA A 1 202 ? -14.946 8.335 12.967 1.00 85.75 202 ALA A N 1
ATOM 1660 C CA . ALA A 1 202 ? -16.273 8.195 13.557 1.00 85.75 202 ALA A CA 1
ATOM 1661 C C . ALA A 1 202 ? -17.282 7.665 12.525 1.00 85.75 202 ALA A C 1
ATOM 1663 O O . ALA A 1 202 ? -18.370 8.215 12.343 1.00 85.75 202 ALA A O 1
ATOM 1664 N N . GLN A 1 203 ? -16.922 6.584 11.833 1.00 83.00 203 GLN A N 1
ATOM 1665 C CA . GLN A 1 203 ? -17.812 5.899 10.905 1.00 83.00 203 GLN A CA 1
ATOM 1666 C C . GLN A 1 203 ? -19.024 5.360 11.670 1.00 83.00 203 GLN A C 1
ATOM 1668 O O . GLN A 1 203 ? -18.877 4.547 12.579 1.00 83.00 203 GLN A O 1
ATOM 1673 N N . SER A 1 204 ? -20.225 5.816 11.311 1.00 82.06 204 SER A N 1
ATOM 1674 C CA . SER A 1 204 ? -21.465 5.296 11.893 1.00 82.06 204 SER A CA 1
ATOM 1675 C C . SER A 1 204 ? -21.628 3.819 11.542 1.00 82.06 204 SER A C 1
ATOM 1677 O O . SER A 1 204 ? -21.532 3.456 10.365 1.00 82.06 204 SER A O 1
ATOM 1679 N N . ILE A 1 205 ? -21.896 3.000 12.561 1.00 79.56 205 ILE A N 1
ATOM 1680 C CA . ILE A 1 205 ? -22.170 1.558 12.441 1.00 79.56 205 ILE A CA 1
ATOM 1681 C C . ILE A 1 205 ? -23.632 1.215 12.789 1.00 79.56 205 ILE A C 1
ATOM 1683 O O . ILE A 1 205 ? -23.997 0.049 12.900 1.00 79.56 205 ILE A O 1
ATOM 1687 N N . GLY A 1 206 ? -24.490 2.233 12.937 1.00 80.75 206 GLY A N 1
ATOM 1688 C CA . GLY A 1 206 ? -25.885 2.079 13.357 1.00 80.75 206 GLY A CA 1
ATOM 1689 C C . GLY A 1 206 ? -26.073 2.151 14.876 1.00 80.75 206 GLY A C 1
ATOM 1690 O O . GLY A 1 206 ? -25.119 2.202 15.646 1.00 80.75 206 GLY A O 1
ATOM 1691 N N . GLY A 1 207 ? -27.330 2.252 15.324 1.00 85.38 207 GLY A N 1
ATOM 1692 C CA . GLY A 1 207 ? -27.666 2.275 16.757 1.00 85.38 207 GLY A CA 1
ATOM 1693 C C . GLY A 1 207 ? -27.097 3.461 17.554 1.00 85.38 207 GLY A C 1
ATOM 1694 O O . GLY A 1 207 ? -27.010 3.383 18.775 1.00 85.38 207 GLY A O 1
ATOM 1695 N N . GLY A 1 208 ? -26.684 4.544 16.885 1.00 86.31 208 GLY A N 1
ATOM 1696 C CA . GLY A 1 208 ? -26.016 5.687 17.521 1.00 86.31 208 GLY A CA 1
ATOM 1697 C C . GLY A 1 208 ? -24.543 5.448 17.874 1.00 86.31 208 GLY A C 1
ATOM 1698 O O . GLY A 1 208 ? -23.945 6.284 18.546 1.00 86.31 208 GLY A O 1
ATOM 1699 N N . GLN A 1 209 ? -23.956 4.330 17.434 1.00 79.75 209 GLN A N 1
ATOM 1700 C CA . GLN A 1 209 ? -22.552 3.994 17.655 1.00 79.75 209 GLN A CA 1
ATOM 1701 C C . GLN A 1 209 ? -21.681 4.389 16.456 1.00 79.75 209 GLN A C 1
ATOM 1703 O O . GLN A 1 209 ? -22.129 4.403 15.305 1.00 79.75 209 GLN A O 1
ATOM 1708 N N . THR A 1 210 ? -20.413 4.687 16.736 1.00 85.06 210 THR A N 1
ATOM 1709 C CA . THR A 1 210 ? -19.401 5.033 15.732 1.00 85.06 210 THR A CA 1
ATOM 1710 C C . THR A 1 210 ? -18.102 4.283 15.985 1.00 85.06 210 THR A C 1
ATOM 1712 O O . THR A 1 210 ? -17.768 4.019 17.140 1.00 85.06 210 THR A O 1
ATOM 1715 N N . GLN A 1 211 ? -17.332 4.036 14.929 1.00 81.88 211 GLN A N 1
ATOM 1716 C CA . GLN A 1 211 ? -16.043 3.355 14.997 1.00 81.88 211 GLN A CA 1
ATOM 1717 C C . GLN A 1 211 ? -14.999 4.008 14.084 1.00 81.88 211 GLN A C 1
ATOM 1719 O O . GLN A 1 211 ? -15.333 4.674 13.104 1.00 81.88 211 GLN A O 1
ATOM 1724 N N . GLN A 1 212 ? -13.722 3.804 14.400 1.00 84.94 212 GLN A N 1
ATOM 1725 C CA . GLN A 1 212 ? -12.611 4.223 13.555 1.00 84.94 212 GLN A CA 1
ATOM 1726 C C . GLN A 1 212 ? -12.370 3.198 12.446 1.00 84.94 212 GLN A C 1
ATOM 1728 O O . GLN A 1 212 ? -12.045 2.049 12.726 1.00 84.94 212 GLN A O 1
ATOM 1733 N N . TRP A 1 213 ? -12.495 3.614 11.189 1.00 85.56 213 TRP A N 1
ATOM 1734 C CA . TRP A 1 213 ? -12.319 2.761 10.019 1.00 85.56 213 TRP A CA 1
ATOM 1735 C C . TRP A 1 213 ? -11.203 3.292 9.117 1.00 85.56 213 TRP A C 1
ATOM 1737 O O . TRP A 1 213 ? -11.082 4.497 8.881 1.00 85.56 213 TRP A O 1
ATOM 1747 N N . ALA A 1 214 ? -10.423 2.372 8.558 1.00 87.19 214 ALA A N 1
ATOM 1748 C CA . ALA A 1 214 ? -9.445 2.636 7.513 1.00 87.19 214 ALA A CA 1
ATOM 1749 C C . ALA A 1 214 ? -9.626 1.597 6.405 1.00 87.19 214 ALA A C 1
ATOM 1751 O O . ALA A 1 214 ? -9.808 0.419 6.692 1.00 87.19 214 ALA A O 1
ATOM 1752 N N . MET A 1 215 ? -9.595 2.024 5.146 1.00 86.69 215 MET A N 1
ATOM 1753 C CA . MET A 1 215 ? -9.717 1.126 4.003 1.00 86.69 215 MET A CA 1
ATOM 1754 C C . MET A 1 215 ? -8.820 1.567 2.870 1.00 86.69 215 MET A C 1
ATOM 1756 O O . MET A 1 215 ? -8.710 2.755 2.568 1.00 86.69 215 MET A O 1
ATOM 1760 N N . MET A 1 216 ? -8.225 0.573 2.228 1.00 89.50 216 MET A N 1
ATOM 1761 C CA . MET A 1 216 ? -7.477 0.724 0.999 1.00 89.50 216 MET A CA 1
ATOM 1762 C C . MET A 1 216 ? -8.251 0.028 -0.117 1.00 89.50 216 MET A C 1
ATOM 1764 O O . MET A 1 216 ? -8.550 -1.158 -0.040 1.00 89.50 216 MET A O 1
ATOM 1768 N N . TYR A 1 217 ? -8.565 0.795 -1.147 1.00 87.56 217 TYR A N 1
ATOM 1769 C CA . TYR A 1 217 ? -9.207 0.365 -2.371 1.00 87.56 217 TYR A CA 1
ATOM 1770 C C . TYR A 1 217 ? -8.128 0.295 -3.443 1.00 87.56 217 TYR A C 1
ATOM 1772 O O . TYR A 1 217 ? -7.458 1.295 -3.718 1.00 87.56 217 TYR A O 1
ATOM 1780 N N . HIS A 1 218 ? -7.953 -0.883 -4.025 1.00 84.38 218 HIS A N 1
ATOM 1781 C CA . HIS A 1 218 ? -7.038 -1.106 -5.132 1.00 84.38 218 HIS A CA 1
ATOM 1782 C C . HIS A 1 218 ? -7.767 -1.846 -6.248 1.00 84.38 218 HIS A C 1
ATOM 1784 O O . HIS A 1 218 ? -8.744 -2.561 -6.009 1.00 84.38 218 HIS A O 1
ATOM 1790 N N . GLU A 1 219 ? -7.288 -1.680 -7.476 1.00 73.25 219 GLU A N 1
ATOM 1791 C CA . GLU A 1 219 ? -7.799 -2.465 -8.591 1.00 73.25 219 GLU A CA 1
ATOM 1792 C C . GLU A 1 219 ? -7.443 -3.949 -8.373 1.00 73.25 219 GLU A C 1
ATOM 1794 O O . GLU A 1 219 ? -6.286 -4.265 -8.062 1.00 73.25 219 GLU A O 1
ATOM 1799 N N . PRO A 1 220 ? -8.395 -4.885 -8.519 1.00 62.78 220 PRO A N 1
ATOM 1800 C CA . PRO A 1 220 ? -8.042 -6.289 -8.628 1.00 62.78 220 PRO A CA 1
ATOM 1801 C C . PRO A 1 220 ? -7.323 -6.511 -9.969 1.00 62.78 220 PRO A C 1
ATOM 1803 O O . PRO A 1 220 ? -7.759 -5.966 -10.985 1.00 62.78 220 PRO A O 1
ATOM 1806 N N . PRO A 1 221 ? -6.261 -7.332 -10.037 1.00 58.94 221 PRO A N 1
ATOM 1807 C CA . PRO A 1 221 ? -5.678 -7.704 -11.322 1.00 58.94 221 PRO A CA 1
ATOM 1808 C C . PRO A 1 221 ? -6.797 -8.281 -12.195 1.00 58.94 221 PRO A C 1
ATOM 1810 O O . PRO A 1 221 ? -7.479 -9.216 -11.768 1.00 58.94 221 PRO A O 1
ATOM 1813 N N . ALA A 1 222 ? -7.047 -7.679 -13.366 1.00 54.16 222 ALA A N 1
ATOM 1814 C CA . ALA A 1 222 ? -8.184 -8.056 -14.199 1.00 54.16 222 ALA A CA 1
ATOM 1815 C C . ALA A 1 222 ? -8.185 -9.574 -14.385 1.00 54.16 222 ALA A C 1
ATOM 1817 O O . ALA A 1 222 ? -7.204 -10.151 -14.862 1.00 54.16 222 ALA A O 1
ATOM 1818 N N . LEU A 1 223 ? -9.273 -10.216 -13.957 1.00 43.44 223 LEU A N 1
ATOM 1819 C CA . LEU A 1 223 ? -9.462 -11.648 -14.115 1.00 43.44 223 LEU A CA 1
AT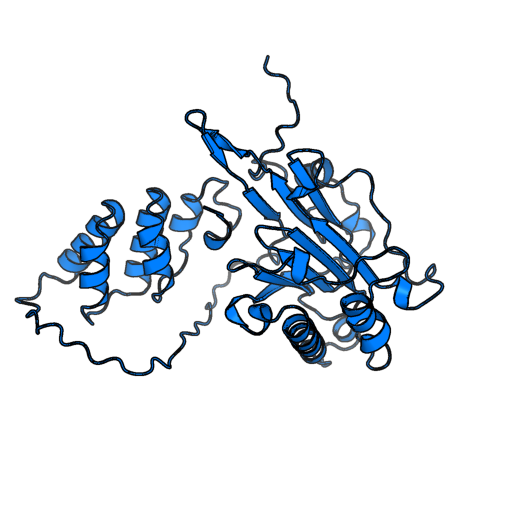OM 1820 C C . LEU A 1 223 ? -9.221 -11.995 -15.587 1.00 43.44 223 LEU A C 1
ATOM 1822 O O . LEU A 1 223 ? -9.998 -11.617 -16.465 1.00 43.44 223 LEU A O 1
ATOM 1826 N N . LEU A 1 224 ? -8.141 -12.737 -15.849 1.00 36.09 224 LEU A N 1
ATOM 1827 C CA . LEU A 1 224 ? -8.019 -13.528 -17.067 1.00 36.09 224 LEU A CA 1
ATOM 1828 C C . LEU A 1 224 ? -9.334 -14.313 -17.240 1.00 36.09 224 LEU A C 1
ATOM 1830 O O . LEU A 1 224 ? -9.888 -14.783 -16.240 1.00 36.09 224 LEU A O 1
ATOM 1834 N N . PRO A 1 225 ? -9.866 -14.449 -18.470 1.00 32.50 225 PRO A N 1
ATOM 1835 C CA . PRO A 1 225 ? -11.167 -15.067 -18.696 1.00 32.50 225 PRO A CA 1
ATOM 1836 C C . PRO A 1 225 ? -11.218 -16.433 -18.012 1.00 32.50 225 PRO A C 1
ATOM 1838 O O . PRO A 1 225 ? -10.327 -17.259 -18.207 1.00 32.50 225 PRO A O 1
ATOM 1841 N N . ALA A 1 226 ? -12.251 -16.627 -17.188 1.00 32.00 226 ALA A N 1
ATOM 1842 C CA . ALA A 1 226 ? -12.437 -17.754 -16.286 1.00 32.00 226 ALA A CA 1
ATOM 1843 C C . ALA A 1 226 ? -12.116 -19.113 -16.941 1.00 32.00 226 ALA A C 1
ATOM 1845 O O . ALA A 1 226 ? -12.964 -19.758 -17.556 1.00 32.00 226 ALA A O 1
ATOM 1846 N N . ARG A 1 227 ? -10.880 -19.582 -16.770 1.00 27.72 227 ARG A N 1
ATOM 1847 C CA . ARG A 1 227 ? -10.494 -20.986 -16.913 1.00 27.72 227 ARG A CA 1
ATOM 1848 C C . ARG A 1 227 ? -9.746 -21.352 -15.646 1.00 27.72 227 ARG A C 1
ATOM 1850 O O . ARG A 1 227 ? -8.613 -20.938 -15.432 1.00 27.72 227 ARG A O 1
ATOM 1857 N N . GLY A 1 228 ? -10.475 -22.031 -14.764 1.00 35.75 228 GLY A N 1
ATOM 1858 C CA . GLY A 1 228 ? -10.090 -22.248 -13.379 1.00 35.75 228 GLY A CA 1
ATOM 1859 C C . GLY A 1 228 ? -8.734 -22.918 -13.226 1.00 35.75 228 GLY A C 1
ATOM 1860 O O . GLY A 1 228 ? -8.493 -23.947 -13.841 1.00 35.75 228 GLY A O 1
ATOM 1861 N N . PHE A 1 229 ? -7.904 -22.366 -12.342 1.00 22.31 229 PHE A N 1
ATOM 1862 C CA . PHE A 1 229 ? -6.789 -23.060 -11.709 1.00 22.31 229 PHE A CA 1
ATOM 1863 C C . PHE A 1 229 ? -6.526 -22.507 -10.299 1.00 22.31 229 PHE A C 1
ATOM 1865 O O . PHE A 1 229 ? -7.030 -21.459 -9.905 1.00 22.31 229 PHE A O 1
ATOM 1872 N N . LYS A 1 230 ? -5.834 -23.337 -9.517 1.00 24.94 230 LYS A N 1
ATOM 1873 C CA . LYS A 1 230 ? -5.830 -23.455 -8.054 1.00 24.94 230 LYS A CA 1
ATOM 1874 C C . LYS A 1 230 ? -5.089 -22.325 -7.324 1.00 24.94 230 LYS A C 1
ATOM 1876 O O . LYS A 1 230 ? -3.956 -22.012 -7.661 1.00 24.94 230 LYS A O 1
ATOM 1881 N N . LEU A 1 231 ? -5.686 -21.854 -6.225 1.00 25.59 231 LEU A N 1
ATOM 1882 C CA . LEU A 1 231 ? -5.011 -21.133 -5.137 1.00 25.59 231 LEU A CA 1
ATOM 1883 C C . LEU A 1 231 ? -4.096 -22.092 -4.355 1.00 25.59 231 LEU A C 1
ATOM 1885 O O . LEU A 1 231 ? -4.576 -23.101 -3.812 1.00 25.59 231 LEU A O 1
ATOM 1889 N N . ASN A 1 232 ? -2.800 -21.770 -4.309 1.00 23.72 232 ASN A N 1
ATOM 1890 C CA . ASN A 1 232 ? -1.800 -22.458 -3.494 1.00 23.72 232 ASN A CA 1
ATOM 1891 C C . ASN A 1 232 ? -1.961 -22.078 -2.016 1.00 23.72 232 ASN A C 1
ATOM 1893 O O . ASN A 1 232 ? -2.123 -20.911 -1.674 1.00 23.72 232 ASN A O 1
ATOM 1897 N N . LYS A 1 233 ? -1.933 -23.107 -1.166 1.00 25.83 233 LYS A N 1
ATOM 1898 C CA . LYS A 1 233 ? -1.891 -23.033 0.296 1.00 25.83 233 LYS A CA 1
ATOM 1899 C C . LYS A 1 233 ? -0.442 -22.900 0.763 1.00 25.83 233 LYS A C 1
ATOM 1901 O O . LYS A 1 233 ? 0.406 -23.595 0.211 1.00 25.83 233 LYS A O 1
ATOM 1906 N N . PHE A 1 234 ? -0.211 -22.177 1.855 1.00 23.88 234 PHE A N 1
ATOM 1907 C CA . PHE A 1 234 ? 0.853 -22.505 2.804 1.00 23.88 234 PHE A CA 1
ATOM 1908 C C . PHE A 1 234 ? 0.317 -22.361 4.231 1.00 23.88 234 PHE A C 1
ATOM 1910 O O . PHE A 1 234 ? -0.298 -21.357 4.566 1.00 23.88 234 PHE A O 1
ATOM 1917 N N . SER A 1 235 ? 0.531 -23.408 5.028 1.00 25.36 235 SER A N 1
ATOM 1918 C CA . SER A 1 235 ? 0.246 -23.484 6.463 1.00 25.36 235 SER A CA 1
ATOM 1919 C C . SER A 1 235 ? 1.587 -23.446 7.206 1.00 25.36 235 SER A C 1
ATOM 1921 O O . SER A 1 235 ? 2.541 -24.058 6.714 1.00 25.36 235 SER A O 1
ATOM 1923 N N . PRO A 1 236 ? 1.703 -22.791 8.373 1.00 25.39 236 PRO A N 1
ATOM 1924 C CA . PRO A 1 236 ? 2.922 -22.813 9.166 1.00 25.39 236 PRO A CA 1
ATOM 1925 C C . PRO A 1 236 ? 2.970 -24.082 10.024 1.00 25.39 236 PRO A C 1
ATOM 1927 O O . PRO A 1 236 ? 1.972 -24.510 10.601 1.00 25.39 236 PRO A O 1
ATOM 1930 N N . THR A 1 237 ? 4.144 -24.697 10.134 1.00 26.33 237 THR A N 1
ATOM 1931 C CA . THR A 1 237 ? 4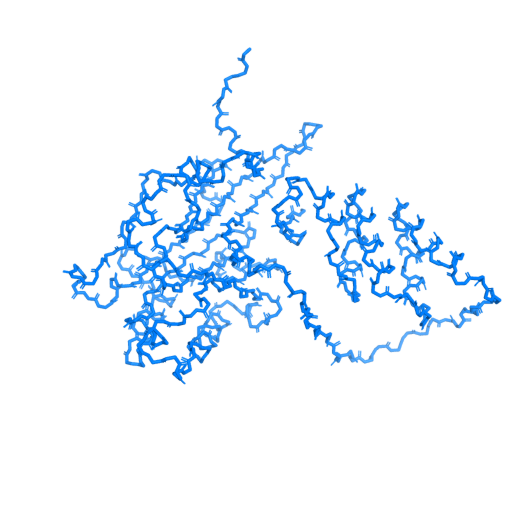.430 -25.688 11.177 1.00 26.33 237 THR A CA 1
ATOM 1932 C C . THR A 1 237 ? 5.679 -25.239 11.909 1.00 26.33 237 THR A C 1
ATOM 1934 O O . THR A 1 237 ? 6.748 -25.210 11.307 1.00 26.33 237 THR A O 1
ATOM 1937 N N . SER A 1 238 ? 5.525 -24.879 13.184 1.00 23.53 238 SER A N 1
ATOM 1938 C CA . SER A 1 238 ? 6.484 -25.075 14.284 1.00 23.53 238 SER A CA 1
ATOM 1939 C C . SER A 1 238 ? 5.857 -24.514 15.565 1.00 23.53 238 SER A C 1
ATOM 1941 O O . SER A 1 238 ? 6.037 -23.346 15.893 1.00 23.53 238 SER A O 1
ATOM 1943 N N . ILE A 1 239 ? 5.082 -25.343 16.271 1.00 23.38 239 ILE A N 1
ATOM 1944 C CA . ILE A 1 239 ? 4.685 -25.093 17.663 1.00 23.38 239 ILE A CA 1
ATOM 1945 C C . ILE A 1 239 ? 5.710 -25.792 18.558 1.00 23.38 239 ILE A C 1
ATOM 1947 O O . ILE A 1 239 ? 5.891 -27.008 18.475 1.00 23.38 239 ILE A O 1
ATOM 1951 N N . THR A 1 240 ? 6.362 -25.020 19.424 1.00 21.67 240 THR A N 1
ATOM 1952 C CA . THR A 1 240 ? 7.116 -25.525 20.575 1.00 21.67 240 THR A CA 1
ATOM 1953 C C . THR A 1 240 ? 6.124 -26.041 21.620 1.00 21.67 240 THR A C 1
ATOM 1955 O O . THR A 1 240 ? 5.171 -25.349 21.972 1.00 21.67 240 THR A O 1
ATOM 1958 N N . GLN A 1 241 ? 6.340 -27.272 22.090 1.00 24.14 241 GLN A N 1
ATOM 1959 C CA . GLN A 1 241 ? 5.511 -27.970 23.075 1.00 24.14 241 GLN A CA 1
ATOM 1960 C C . GLN A 1 241 ? 5.280 -27.153 24.356 1.00 24.14 241 GLN A C 1
ATOM 1962 O O . GLN A 1 241 ? 6.230 -26.779 25.040 1.00 24.14 241 GLN A O 1
ATOM 1967 N N . TYR A 1 242 ? 4.011 -27.024 24.741 1.00 21.75 242 TYR A N 1
ATOM 1968 C CA . TYR A 1 242 ? 3.596 -26.919 26.137 1.00 21.75 242 TYR A CA 1
ATOM 1969 C C . TYR A 1 242 ? 2.681 -28.112 26.434 1.00 21.75 242 TYR A C 1
ATOM 1971 O O . TYR A 1 242 ? 1.589 -28.226 25.880 1.00 21.75 242 TYR A O 1
ATOM 1979 N N . GLN A 1 243 ? 3.157 -29.043 27.265 1.00 26.70 243 GLN A N 1
ATOM 1980 C CA . GLN A 1 243 ? 2.334 -30.102 27.845 1.00 26.70 243 GLN A CA 1
ATOM 1981 C C . GLN A 1 243 ? 1.537 -29.508 29.009 1.00 26.70 243 GLN A C 1
ATOM 1983 O O . GLN A 1 243 ? 2.090 -29.226 30.069 1.00 26.70 243 GLN A O 1
ATOM 1988 N N . GLY A 1 244 ? 0.237 -29.332 28.800 1.00 23.17 244 GLY A N 1
ATOM 1989 C CA . GLY A 1 244 ? -0.759 -29.240 29.861 1.00 23.17 244 GLY A CA 1
ATOM 1990 C C . GLY A 1 244 ? -1.792 -30.328 29.603 1.00 23.17 244 GLY A C 1
ATOM 1991 O O . GLY A 1 244 ? -2.407 -30.345 28.540 1.00 23.17 244 GLY A O 1
ATOM 1992 N N . GLU A 1 245 ? -1.910 -31.278 30.526 1.00 30.88 245 GLU A N 1
ATOM 1993 C CA . GLU A 1 245 ? -2.842 -32.402 30.447 1.00 30.88 245 GLU A CA 1
ATOM 1994 C C . GLU A 1 245 ? -4.286 -31.906 30.282 1.00 30.88 245 GLU A C 1
ATOM 1996 O O . GLU A 1 245 ? -4.872 -31.341 31.203 1.00 30.88 245 GLU A O 1
ATOM 2001 N N . LEU A 1 246 ? -4.879 -32.161 29.115 1.00 29.55 246 LEU A N 1
ATOM 2002 C CA . LEU A 1 246 ? -6.326 -32.219 28.957 1.00 29.55 246 LEU A CA 1
ATOM 2003 C C . LEU A 1 246 ? -6.706 -33.669 28.677 1.00 29.55 246 LEU A C 1
ATOM 2005 O O . LEU A 1 246 ? -6.227 -34.314 27.743 1.00 29.55 246 LEU A O 1
ATOM 2009 N N . SER A 1 247 ? -7.528 -34.174 29.585 1.00 30.62 247 SER A N 1
ATOM 2010 C CA . SER A 1 247 ? -8.125 -35.495 29.626 1.00 30.62 247 SER A CA 1
ATOM 2011 C C . SER A 1 247 ? -8.675 -35.930 28.267 1.00 30.62 247 SER A C 1
ATOM 2013 O O . SER A 1 247 ? -9.380 -35.192 27.582 1.00 30.62 247 SER A O 1
ATOM 2015 N N . GLN A 1 248 ? -8.368 -37.177 27.905 1.00 37.81 248 GLN A N 1
ATOM 2016 C CA . GLN A 1 248 ? -8.937 -37.877 26.758 1.00 37.81 248 GLN A CA 1
ATOM 2017 C C . GLN A 1 248 ? -10.469 -37.917 26.870 1.00 37.81 248 GLN A C 1
ATOM 2019 O O . GLN A 1 248 ? -11.032 -38.781 27.542 1.00 37.81 248 GLN A O 1
ATOM 2024 N N . LEU A 1 249 ? -11.152 -36.991 26.199 1.00 35.06 249 LEU A N 1
ATOM 2025 C CA . LEU A 1 249 ? -12.583 -37.086 25.945 1.00 35.06 249 LEU A CA 1
ATOM 2026 C C . LEU A 1 249 ? -12.785 -37.966 24.712 1.00 35.06 249 LEU A C 1
ATOM 2028 O O . LEU A 1 249 ? -12.412 -37.638 23.587 1.00 35.06 249 LEU A O 1
ATOM 2032 N N . SER A 1 250 ? -13.333 -39.149 24.964 1.00 39.31 250 SER A N 1
ATOM 2033 C CA . SER A 1 250 ? -13.685 -40.140 23.961 1.00 39.31 250 SER A CA 1
ATOM 2034 C C . SER A 1 250 ? -14.680 -39.558 22.956 1.00 39.31 250 SER A C 1
ATOM 2036 O O . SER A 1 250 ? -15.847 -39.357 23.294 1.00 39.31 250 SER A O 1
ATOM 2038 N N . CYS A 1 251 ? -14.246 -39.368 21.708 1.00 41.50 251 CYS A N 1
ATOM 2039 C CA . CYS A 1 251 ? -15.126 -39.189 20.554 1.00 41.50 251 CYS A CA 1
ATOM 2040 C C . CYS A 1 251 ? -15.980 -40.465 20.411 1.00 41.50 251 CYS A C 1
ATOM 2042 O O . CYS A 1 251 ? -15.574 -41.449 19.790 1.00 41.50 251 CYS A O 1
ATOM 2044 N N . THR A 1 252 ? -17.112 -40.512 21.112 1.00 44.41 252 THR A N 1
ATOM 2045 C CA . THR A 1 252 ? -17.931 -41.717 21.251 1.00 44.41 252 THR A CA 1
ATOM 2046 C C . THR A 1 252 ? -18.936 -41.772 20.108 1.00 44.41 252 THR A C 1
ATOM 2048 O O . THR A 1 252 ? -19.709 -40.843 19.927 1.00 44.41 252 THR A O 1
ATOM 2051 N N . ILE A 1 253 ? -18.898 -42.886 19.367 1.00 46.03 253 ILE A N 1
ATOM 2052 C CA . ILE A 1 253 ? -19.868 -43.355 18.361 1.00 46.03 253 ILE A CA 1
ATOM 2053 C C . ILE A 1 253 ? -20.158 -42.336 17.253 1.00 46.03 253 ILE A C 1
ATOM 2055 O O . ILE A 1 253 ? -20.909 -41.386 17.420 1.00 46.03 253 ILE A O 1
ATOM 2059 N N . ALA A 1 254 ? -19.577 -42.589 16.078 1.00 44.53 254 ALA A N 1
ATOM 2060 C CA . ALA A 1 254 ? -19.692 -41.744 14.898 1.00 44.53 254 ALA A CA 1
ATOM 2061 C C . ALA A 1 254 ? -21.161 -41.392 14.565 1.00 44.53 254 ALA A C 1
ATOM 2063 O O . ALA A 1 254 ? -21.886 -42.269 14.088 1.00 44.53 254 ALA A O 1
ATOM 2064 N N . PRO A 1 255 ? -21.587 -40.121 14.712 1.00 57.41 255 PRO A N 1
ATOM 2065 C CA . PRO A 1 255 ? -22.699 -39.640 13.915 1.00 57.41 255 PRO A CA 1
ATOM 2066 C C . PRO A 1 255 ? -22.311 -39.802 12.440 1.00 57.41 255 PRO A C 1
ATOM 2068 O O . PRO A 1 255 ? -21.131 -39.677 12.089 1.00 57.41 255 PRO A O 1
ATOM 2071 N N . GLU A 1 256 ? -23.282 -40.087 11.568 1.00 76.62 256 GLU A N 1
ATOM 2072 C CA . GLU A 1 256 ? -23.058 -40.022 10.121 1.00 76.62 256 GLU A CA 1
ATOM 2073 C C . GLU A 1 256 ? -22.301 -38.725 9.792 1.00 76.62 256 GLU A C 1
ATOM 2075 O O . GLU A 1 256 ? -22.601 -37.677 10.363 1.00 76.62 256 GLU A O 1
ATOM 2080 N N . TYR A 1 257 ? -21.320 -38.772 8.889 1.00 76.81 257 TYR A N 1
ATOM 2081 C CA . TYR A 1 257 ? -20.480 -37.618 8.525 1.00 76.81 257 TYR A CA 1
ATOM 2082 C C . TYR A 1 257 ? -21.297 -36.328 8.280 1.00 76.81 257 TYR A C 1
ATOM 2084 O O . TYR A 1 257 ? -20.918 -35.239 8.706 1.00 76.81 257 TYR A O 1
ATOM 2092 N N . ASN A 1 258 ? -22.493 -36.473 7.704 1.00 81.25 258 ASN A N 1
ATOM 2093 C CA . ASN A 1 258 ? -23.444 -35.384 7.469 1.00 81.25 258 ASN A CA 1
ATOM 2094 C C . ASN A 1 258 ? -24.066 -34.792 8.747 1.00 81.25 258 ASN A C 1
ATOM 2096 O O . ASN A 1 258 ? -24.456 -33.628 8.759 1.00 81.25 258 ASN A O 1
ATOM 2100 N N . SER A 1 259 ? -24.230 -35.581 9.806 1.00 85.12 259 SER A N 1
ATOM 2101 C CA . SER A 1 259 ? -24.682 -35.101 11.115 1.00 85.12 259 SER A CA 1
ATOM 2102 C C . SER A 1 259 ? -23.564 -34.351 11.843 1.00 85.12 259 SER A C 1
ATOM 2104 O O . SER A 1 259 ? -23.848 -33.370 12.524 1.00 85.12 259 SER A O 1
ATOM 2106 N N . PHE A 1 260 ? -22.305 -34.760 11.662 1.00 87.38 260 PHE A N 1
ATOM 2107 C CA . PHE A 1 260 ? -21.145 -34.052 12.210 1.00 87.38 260 PHE A CA 1
ATOM 2108 C C . PHE A 1 260 ? -20.964 -32.667 11.566 1.00 87.38 260 PHE A C 1
ATOM 2110 O O . PHE A 1 260 ? -20.902 -31.667 12.277 1.00 87.38 260 PHE A O 1
ATOM 2117 N N . ILE A 1 261 ? -20.997 -32.579 10.229 1.00 90.19 261 ILE A N 1
ATOM 2118 C CA . ILE A 1 261 ? -20.931 -31.288 9.515 1.00 90.19 261 ILE A CA 1
ATOM 2119 C C . ILE A 1 261 ? -22.104 -30.377 9.898 1.00 90.19 261 ILE A C 1
ATOM 2121 O O . ILE A 1 261 ? -21.914 -29.188 10.138 1.00 90.19 261 ILE A O 1
ATOM 2125 N N . ARG A 1 262 ? -23.322 -30.925 10.006 1.00 90.88 262 ARG A N 1
ATOM 2126 C CA . ARG A 1 262 ? -24.489 -30.136 10.430 1.00 90.88 262 ARG A CA 1
ATOM 2127 C C . ARG A 1 262 ? -24.319 -29.558 11.833 1.00 90.88 262 ARG A C 1
ATOM 2129 O O . ARG A 1 262 ? -24.696 -28.410 12.050 1.00 90.88 262 ARG A O 1
ATOM 2136 N N . ALA A 1 263 ? -23.734 -30.315 12.761 1.00 91.25 263 ALA A N 1
ATOM 2137 C CA . ALA A 1 263 ? -23.430 -29.812 14.098 1.00 91.25 263 ALA A CA 1
ATOM 2138 C C . ALA A 1 263 ? -22.382 -28.687 14.060 1.00 91.25 263 ALA A C 1
ATOM 2140 O O . ALA A 1 263 ? -22.588 -27.663 14.709 1.00 91.25 263 ALA A O 1
ATOM 2141 N N . PHE A 1 264 ? -21.326 -28.837 13.251 1.00 94.69 264 PHE A N 1
ATOM 2142 C CA . PHE A 1 264 ? -20.313 -27.801 13.028 1.00 94.69 264 PHE A CA 1
ATOM 2143 C C . PHE A 1 264 ? -20.921 -26.500 12.485 1.00 94.69 264 PHE A C 1
ATOM 2145 O O . PHE A 1 264 ? -20.782 -25.446 13.095 1.00 94.69 264 PHE A O 1
ATOM 2152 N N . HIS A 1 265 ? -21.666 -26.567 11.376 1.00 95.06 265 HIS A N 1
ATOM 2153 C CA . HIS A 1 265 ? -22.297 -25.387 10.770 1.00 95.06 265 HIS A CA 1
ATOM 2154 C C . HIS A 1 265 ? -23.333 -24.741 11.688 1.00 95.06 265 HIS A C 1
ATOM 2156 O O . HIS A 1 265 ? -23.424 -23.516 11.742 1.00 95.06 265 HIS A O 1
ATOM 2162 N N . SER A 1 266 ? -24.083 -25.547 12.445 1.00 95.38 266 SER A N 1
ATOM 2163 C CA . SER A 1 266 ? -25.006 -25.027 13.453 1.00 95.38 266 SER A CA 1
ATOM 2164 C C . SER A 1 266 ? -24.267 -24.277 14.562 1.00 95.38 266 SER A C 1
ATOM 2166 O O . SER A 1 266 ? -24.756 -23.236 14.989 1.00 95.38 266 SER A O 1
ATOM 2168 N N . ALA A 1 267 ? -23.105 -24.768 15.006 1.00 95.75 267 ALA A N 1
ATOM 2169 C CA . ALA A 1 267 ? -22.269 -24.087 15.993 1.00 95.75 267 ALA A CA 1
ATOM 2170 C C . ALA A 1 267 ? -21.701 -22.772 15.432 1.00 95.75 267 ALA A C 1
ATOM 2172 O O . ALA A 1 267 ? -21.827 -21.735 16.082 1.00 95.75 267 ALA A O 1
ATOM 2173 N N . CYS A 1 268 ? -21.199 -22.783 14.188 1.00 94.38 268 CYS A N 1
ATOM 2174 C CA . CYS A 1 268 ? -20.745 -21.574 13.498 1.00 94.38 268 CYS A CA 1
ATOM 2175 C C . CYS A 1 268 ? -21.860 -20.530 13.360 1.00 94.38 268 CYS A C 1
ATOM 2177 O O . CYS A 1 268 ? -21.620 -19.350 13.563 1.00 94.38 268 CYS A O 1
ATOM 2179 N N . SER A 1 269 ? -23.095 -20.938 13.050 1.00 93.19 269 SER A N 1
ATOM 2180 C CA . SER A 1 269 ? -24.220 -19.999 12.960 1.00 93.19 269 SER A CA 1
ATOM 2181 C C . SER A 1 269 ? -24.686 -19.484 14.328 1.00 93.19 269 SER A C 1
ATOM 2183 O O . SER A 1 269 ? -25.261 -18.395 14.388 1.00 93.19 269 SER A O 1
ATOM 2185 N N . ALA A 1 270 ? -24.499 -20.259 15.399 1.00 94.06 270 ALA A N 1
ATOM 2186 C CA . ALA A 1 270 ? -24.980 -19.950 16.746 1.00 94.06 270 ALA A CA 1
ATOM 2187 C C . ALA A 1 270 ? -23.951 -19.219 17.631 1.00 94.06 270 ALA A C 1
ATOM 2189 O O . ALA A 1 270 ? -24.270 -18.924 18.779 1.00 94.06 270 ALA A O 1
ATOM 2190 N N . SER A 1 271 ? -22.756 -18.913 17.113 1.00 93.00 271 SER A N 1
ATOM 2191 C CA . SER A 1 271 ? -21.636 -18.342 17.883 1.00 93.00 271 SER A CA 1
ATOM 2192 C C . SER A 1 271 ? -21.109 -19.248 19.006 1.00 93.00 271 SER A C 1
ATOM 2194 O O . SER A 1 271 ? -20.610 -18.764 20.018 1.00 93.00 271 SER A O 1
ATOM 2196 N N . ASP A 1 272 ? -21.228 -20.572 18.867 1.00 96.06 272 ASP A N 1
ATOM 2197 C CA . ASP A 1 272 ? -20.772 -21.521 19.894 1.00 96.06 272 ASP A CA 1
ATOM 2198 C C . ASP A 1 272 ? -19.278 -21.845 19.708 1.00 96.06 272 ASP A C 1
ATOM 2200 O O . ASP A 1 272 ? -18.904 -22.874 19.136 1.00 96.06 272 ASP A O 1
ATOM 2204 N N . LEU A 1 273 ? -18.423 -20.919 20.158 1.00 92.44 273 LEU A N 1
ATOM 2205 C CA . LEU A 1 273 ? -16.962 -20.980 20.028 1.00 92.44 273 LEU A CA 1
ATOM 2206 C C . LEU A 1 273 ? -16.363 -22.273 20.586 1.00 92.44 273 LEU A C 1
ATOM 2208 O O . LEU A 1 273 ? -15.553 -22.911 19.912 1.00 92.44 273 LEU A O 1
ATOM 2212 N N . LEU A 1 274 ? -16.790 -22.693 21.780 1.00 93.00 274 LEU A N 1
ATOM 2213 C CA . LEU A 1 274 ? -16.280 -23.908 22.421 1.00 93.00 274 LEU A CA 1
ATOM 2214 C C . LEU A 1 274 ? -16.571 -25.144 21.570 1.00 93.00 274 LEU A C 1
ATOM 2216 O O . LEU A 1 274 ? -15.687 -25.972 21.358 1.00 93.00 274 LEU A O 1
ATOM 2220 N N . LYS A 1 275 ? -17.783 -25.243 21.018 1.00 92.44 275 LYS A N 1
ATOM 2221 C CA . LYS A 1 275 ? -18.177 -26.376 20.179 1.00 92.44 275 LYS A CA 1
ATOM 2222 C C . LYS A 1 275 ? -17.507 -26.355 18.809 1.00 92.44 275 LYS A C 1
ATOM 2224 O O . LYS A 1 275 ? -17.168 -27.416 18.284 1.00 92.44 275 LYS A O 1
ATOM 2229 N N . VAL A 1 276 ? -17.274 -25.172 18.234 1.00 93.44 276 VAL A N 1
ATOM 2230 C CA . VAL A 1 276 ? -16.463 -25.020 17.015 1.00 93.44 276 VAL A CA 1
ATOM 2231 C C . VAL A 1 276 ? -15.036 -25.510 17.269 1.00 93.44 276 VAL A C 1
ATOM 2233 O O . VAL A 1 276 ? -14.553 -26.356 16.520 1.00 93.44 276 VAL A O 1
ATOM 2236 N N . GLN A 1 277 ? -14.393 -25.072 18.352 1.00 92.25 277 GLN A N 1
ATOM 2237 C CA . GLN A 1 277 ? -13.039 -25.497 18.720 1.00 92.25 277 GLN A CA 1
ATOM 2238 C C . GLN A 1 277 ? -12.952 -26.997 19.037 1.00 92.25 277 GLN A C 1
ATOM 2240 O O . GLN A 1 277 ? -12.031 -27.665 18.570 1.00 92.25 277 GLN A O 1
ATOM 2245 N N . GLU A 1 278 ? -13.930 -27.557 19.754 1.00 89.62 278 GLU A N 1
ATOM 2246 C CA . GLU A 1 278 ? -14.029 -29.001 20.012 1.00 89.62 278 GLU A CA 1
ATOM 2247 C C . GLU A 1 278 ? -14.121 -29.794 18.698 1.00 89.62 278 GLU A C 1
ATOM 2249 O O . GLU A 1 278 ? -13.438 -30.804 18.506 1.00 89.62 278 GLU A O 1
ATOM 2254 N N . THR A 1 279 ? -14.926 -29.298 17.754 1.00 89.12 279 THR A N 1
ATOM 2255 C CA . THR A 1 279 ? -15.103 -29.924 16.440 1.00 89.12 279 THR A CA 1
ATOM 2256 C C . THR A 1 279 ? -13.831 -29.843 15.594 1.00 89.12 279 THR A C 1
ATOM 2258 O O . THR A 1 279 ? -13.486 -30.819 14.931 1.00 89.12 279 THR A O 1
ATOM 2261 N N . LEU A 1 280 ? -13.112 -28.716 15.638 1.00 88.81 280 LEU A N 1
ATOM 2262 C CA . LEU A 1 280 ? -11.819 -28.536 14.966 1.00 88.81 280 LEU A CA 1
ATOM 2263 C C . LEU A 1 280 ? -10.711 -29.405 15.589 1.00 88.81 280 LEU A C 1
ATOM 2265 O O . LEU A 1 280 ? -9.841 -29.896 14.872 1.00 88.81 280 LEU A O 1
ATOM 2269 N N . GLY A 1 281 ? -10.757 -29.627 16.908 1.00 84.31 281 GLY A N 1
ATOM 2270 C CA . GLY A 1 281 ? -9.821 -30.484 17.644 1.00 84.31 281 GLY A CA 1
ATOM 2271 C C . GLY A 1 281 ? -10.038 -31.982 17.407 1.00 84.31 281 GLY A C 1
ATOM 2272 O O . GLY A 1 281 ? -9.106 -32.783 17.518 1.00 84.31 281 GLY A O 1
ATOM 2273 N N . CYS A 1 282 ? -11.248 -32.382 17.013 1.00 79.50 282 CYS A N 1
ATOM 2274 C CA . CYS A 1 282 ? -11.500 -33.722 16.509 1.00 79.50 282 CYS A CA 1
ATOM 2275 C C . CYS A 1 282 ? -10.850 -33.850 15.121 1.00 79.50 282 CYS A C 1
ATOM 2277 O O . CYS A 1 282 ? -11.388 -33.339 14.147 1.00 79.50 282 CYS A O 1
ATOM 2279 N N . GLN A 1 283 ? -9.731 -34.581 15.001 1.00 54.31 283 GLN A N 1
ATOM 2280 C CA . GLN A 1 283 ? -8.960 -34.826 13.755 1.00 54.31 283 GLN A CA 1
ATOM 2281 C C . GLN A 1 283 ? -9.741 -35.481 12.580 1.00 54.31 283 GLN A C 1
ATOM 2283 O O . GLN A 1 283 ? -9.160 -35.997 11.623 1.00 54.31 283 GLN A O 1
ATOM 2288 N N . ARG A 1 284 ? -11.075 -35.491 12.608 1.00 59.09 284 ARG A N 1
ATOM 2289 C CA . ARG A 1 284 ? -11.937 -35.928 11.514 1.00 59.09 284 ARG A CA 1
ATOM 2290 C C . ARG A 1 284 ? -12.219 -34.792 10.528 1.00 59.09 284 ARG A C 1
ATOM 2292 O O . ARG A 1 284 ? -13.018 -33.913 10.807 1.00 59.09 284 ARG A O 1
ATOM 2299 N N . LEU A 1 285 ? -11.625 -34.926 9.337 1.00 68.38 285 LEU A N 1
ATOM 2300 C CA . LEU A 1 285 ? -12.145 -34.678 7.974 1.00 68.38 285 LEU A CA 1
ATOM 2301 C C . LEU A 1 285 ? -13.213 -33.576 7.745 1.00 68.38 285 LEU A C 1
ATOM 2303 O O . LEU A 1 285 ? -14.026 -33.725 6.824 1.00 68.38 285 LEU A O 1
ATOM 2307 N N . LEU A 1 286 ? -13.219 -32.458 8.480 1.00 83.31 286 LEU A N 1
ATOM 2308 C CA . LEU A 1 286 ? -13.818 -31.235 7.940 1.00 83.31 286 LEU A CA 1
ATOM 2309 C C . LEU A 1 286 ? -13.039 -30.908 6.670 1.00 83.31 286 LEU A C 1
ATOM 2311 O O . LEU A 1 286 ? -11.832 -30.653 6.691 1.00 83.31 286 LEU A O 1
ATOM 2315 N N . LYS A 1 287 ? -13.711 -31.016 5.528 1.00 89.25 287 LYS A N 1
ATOM 2316 C CA . LYS A 1 287 ? -13.108 -30.630 4.263 1.00 89.25 287 LYS A CA 1
ATOM 2317 C C . LYS A 1 287 ? -13.000 -29.115 4.256 1.00 89.25 287 LYS A C 1
ATOM 2319 O O . LYS A 1 287 ? -13.759 -28.413 4.916 1.00 89.25 287 LYS A O 1
ATOM 2324 N N . ILE A 1 288 ? -12.120 -28.610 3.402 1.00 82.12 288 ILE A N 1
ATOM 2325 C CA . ILE A 1 288 ? -11.996 -27.169 3.146 1.00 82.12 288 ILE A CA 1
ATOM 2326 C C . ILE A 1 288 ? -13.369 -26.546 2.843 1.00 82.12 288 ILE A C 1
ATOM 2328 O O . ILE A 1 288 ? -13.655 -25.457 3.313 1.00 82.12 288 ILE A O 1
ATOM 2332 N N . ALA A 1 289 ? -14.239 -27.249 2.108 1.00 84.88 289 ALA A N 1
ATOM 2333 C CA . ALA A 1 289 ? -15.594 -26.782 1.814 1.00 84.88 289 ALA A CA 1
ATOM 2334 C C . ALA A 1 289 ? -16.467 -26.621 3.073 1.00 84.88 289 ALA A C 1
ATOM 2336 O O . ALA A 1 289 ? -17.243 -25.671 3.156 1.00 84.88 289 ALA A O 1
ATOM 2337 N N . ASP A 1 290 ? -16.318 -27.512 4.054 1.00 92.38 290 ASP A N 1
ATOM 2338 C CA . ASP A 1 290 ? -17.066 -27.450 5.308 1.00 92.38 290 ASP A CA 1
ATOM 2339 C C . ASP A 1 290 ? -16.577 -26.270 6.155 1.00 92.38 290 ASP A C 1
ATOM 2341 O O . ASP A 1 290 ? -17.402 -25.499 6.642 1.00 92.38 290 ASP A O 1
ATOM 2345 N N . LEU A 1 291 ? -15.253 -26.084 6.244 1.00 91.88 291 LEU A N 1
ATOM 2346 C CA . LEU A 1 291 ? -14.607 -24.952 6.920 1.00 91.88 291 LEU A CA 1
ATOM 2347 C C . LEU A 1 291 ? -14.985 -23.610 6.275 1.00 91.88 291 LEU A C 1
ATOM 2349 O O . LEU A 1 291 ? -15.389 -22.681 6.965 1.00 91.88 291 LEU A O 1
ATOM 2353 N N . SER A 1 292 ? -14.933 -23.527 4.944 1.00 89.69 292 SER A N 1
ATOM 2354 C CA . SER A 1 292 ? -15.341 -22.348 4.172 1.00 89.69 292 SER A CA 1
ATOM 2355 C C . SER A 1 292 ? -16.811 -21.980 4.366 1.00 89.69 292 SER A C 1
ATOM 2357 O O . SER A 1 292 ? -17.145 -20.798 4.413 1.00 89.69 292 SER A O 1
ATOM 2359 N N . MET A 1 293 ? -17.696 -22.975 4.474 1.00 91.12 293 MET A N 1
ATOM 2360 C CA . MET A 1 293 ? -19.107 -22.742 4.788 1.00 91.12 293 MET A CA 1
ATOM 2361 C C . MET A 1 293 ? -19.278 -22.258 6.234 1.00 91.12 293 MET A C 1
ATOM 2363 O O . MET A 1 293 ? -20.037 -21.324 6.473 1.00 91.12 293 MET A O 1
ATOM 2367 N N . GLY A 1 294 ? -18.536 -22.834 7.187 1.00 93.50 294 GLY A N 1
ATOM 2368 C CA . GLY A 1 294 ? -18.486 -22.345 8.568 1.00 93.50 294 GLY A CA 1
ATOM 2369 C C . GLY A 1 294 ? -18.063 -20.876 8.645 1.00 93.50 294 GLY A C 1
ATOM 2370 O O . GLY A 1 294 ? -18.738 -20.085 9.301 1.00 93.50 294 GLY A O 1
ATOM 2371 N N . LEU A 1 295 ? -17.017 -20.498 7.900 1.00 89.00 295 LEU A N 1
ATOM 2372 C CA . LEU A 1 295 ? -16.535 -19.117 7.811 1.00 89.00 295 LEU A CA 1
ATOM 2373 C C . LEU A 1 295 ? -17.613 -18.195 7.236 1.00 89.00 295 LEU A C 1
ATOM 2375 O O . LEU A 1 295 ? -17.915 -17.170 7.833 1.00 89.00 295 LEU A O 1
ATOM 2379 N N . ALA A 1 296 ? -18.262 -18.591 6.137 1.00 82.50 296 ALA A N 1
ATOM 2380 C CA . ALA A 1 296 ? -19.349 -17.809 5.550 1.00 82.50 296 ALA A CA 1
ATOM 2381 C C . ALA A 1 296 ? -20.511 -17.576 6.531 1.00 82.50 296 ALA A C 1
ATOM 2383 O O . ALA A 1 296 ? -21.048 -16.472 6.590 1.00 82.50 296 ALA A O 1
ATOM 2384 N N . LEU A 1 297 ? -20.881 -18.591 7.318 1.00 87.81 297 LEU A N 1
ATOM 2385 C CA . LEU A 1 297 ? -21.931 -18.484 8.334 1.00 87.81 297 LEU A CA 1
ATOM 2386 C C . LEU A 1 297 ? -21.527 -17.566 9.496 1.00 87.81 297 LEU A C 1
ATOM 2388 O O . LEU A 1 297 ? -22.353 -16.769 9.940 1.00 87.81 297 LEU A O 1
ATOM 2392 N N . ALA A 1 298 ? -20.278 -17.649 9.962 1.00 87.81 298 ALA A N 1
ATOM 2393 C CA . ALA A 1 298 ? -19.754 -16.775 11.011 1.00 87.81 298 ALA A CA 1
ATOM 2394 C C . ALA A 1 298 ? -19.689 -15.311 10.541 1.00 87.81 298 ALA A C 1
ATOM 2396 O O . ALA A 1 298 ? -20.188 -14.422 11.232 1.00 87.81 298 ALA A O 1
ATOM 2397 N N . THR A 1 299 ? -19.189 -15.068 9.324 1.00 77.62 299 THR A N 1
ATOM 2398 C CA . THR A 1 299 ? -19.172 -13.739 8.692 1.00 77.62 299 THR A CA 1
ATOM 2399 C C . THR A 1 299 ? -20.587 -13.182 8.516 1.00 77.62 299 THR A C 1
ATOM 2401 O O . THR A 1 299 ? -20.839 -12.043 8.891 1.00 77.62 299 THR A O 1
ATOM 2404 N N . HIS A 1 300 ? -21.543 -13.993 8.041 1.00 77.69 300 HIS A N 1
ATOM 2405 C CA . HIS A 1 300 ? -22.951 -13.596 7.886 1.00 77.69 300 HIS A CA 1
ATOM 2406 C C . HIS A 1 300 ? -23.609 -13.105 9.169 1.00 77.69 300 HIS A C 1
ATOM 2408 O O . HIS A 1 300 ? -24.485 -12.239 9.133 1.00 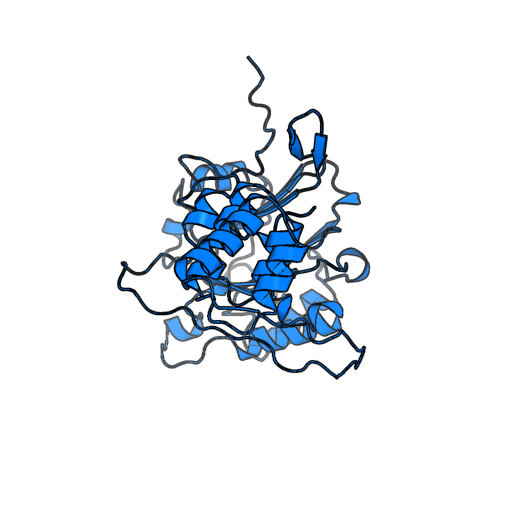77.69 300 HIS A O 1
ATOM 2414 N N . ARG A 1 301 ? -23.218 -13.680 10.303 1.00 80.06 301 ARG A N 1
ATOM 2415 C CA . ARG A 1 301 ? -23.783 -13.350 11.609 1.00 80.06 301 ARG A CA 1
ATOM 2416 C C . ARG A 1 301 ? -22.931 -12.359 12.402 1.00 80.06 301 ARG A C 1
ATOM 2418 O O . ARG A 1 301 ? -23.347 -11.995 13.495 1.00 80.06 301 ARG A O 1
ATOM 2425 N N . ALA A 1 302 ? -21.810 -11.905 11.835 1.00 78.06 302 ALA A N 1
ATOM 2426 C CA . ALA A 1 302 ? -20.829 -11.035 12.478 1.00 78.06 302 ALA A CA 1
ATOM 2427 C C . ALA A 1 302 ? -20.237 -11.616 13.783 1.00 78.06 302 ALA A C 1
ATOM 2429 O O . ALA A 1 302 ? -19.989 -10.883 14.738 1.00 78.06 302 ALA A O 1
ATOM 2430 N N . HIS A 1 303 ? -19.989 -12.931 13.818 1.00 82.19 303 HIS A N 1
ATOM 2431 C CA . HIS A 1 303 ? -19.342 -13.614 14.949 1.00 82.19 303 HIS A CA 1
ATOM 2432 C C . HIS A 1 303 ? -17.816 -13.523 14.812 1.00 82.19 303 HIS A C 1
ATOM 2434 O O . HIS A 1 303 ? -17.181 -14.403 14.230 1.00 82.19 303 HIS A O 1
ATOM 2440 N N . THR A 1 304 ? -17.232 -12.413 15.261 1.00 76.19 304 THR A N 1
ATOM 2441 C CA . THR A 1 304 ? -15.819 -12.061 15.012 1.00 76.19 304 THR A CA 1
ATOM 2442 C C . THR A 1 304 ? -14.824 -13.049 15.625 1.00 76.19 304 THR A C 1
ATOM 2444 O O . THR A 1 304 ? -13.839 -13.405 14.991 1.00 76.19 304 THR A O 1
ATOM 2447 N N . ASP A 1 305 ? -15.119 -13.557 16.820 1.00 78.62 305 ASP A N 1
ATOM 2448 C CA . ASP A 1 305 ? -14.327 -14.570 17.528 1.00 78.62 305 ASP A CA 1
ATOM 2449 C C . ASP A 1 305 ? -14.240 -15.899 16.758 1.00 78.62 305 ASP A C 1
ATOM 2451 O O . ASP A 1 305 ? -13.195 -16.550 16.722 1.00 78.62 305 ASP A O 1
ATOM 2455 N N . LEU A 1 306 ? -15.329 -16.289 16.094 1.00 86.94 306 LEU A N 1
ATOM 2456 C CA . LEU A 1 306 ? -15.357 -17.455 15.219 1.00 86.94 306 LEU A CA 1
ATOM 2457 C C . LEU A 1 306 ? -14.628 -17.222 13.896 1.00 86.94 306 LEU A C 1
ATOM 2459 O O . LEU A 1 306 ? -14.038 -18.162 13.366 1.00 86.94 306 LEU A O 1
ATOM 2463 N N . VAL A 1 307 ? -14.695 -16.008 13.343 1.00 79.88 307 VAL A N 1
ATOM 2464 C CA . VAL A 1 307 ? -14.001 -15.657 12.096 1.00 79.88 307 VAL A CA 1
ATOM 2465 C C . VAL A 1 307 ? -12.492 -15.824 12.273 1.00 79.88 307 VAL A C 1
ATOM 24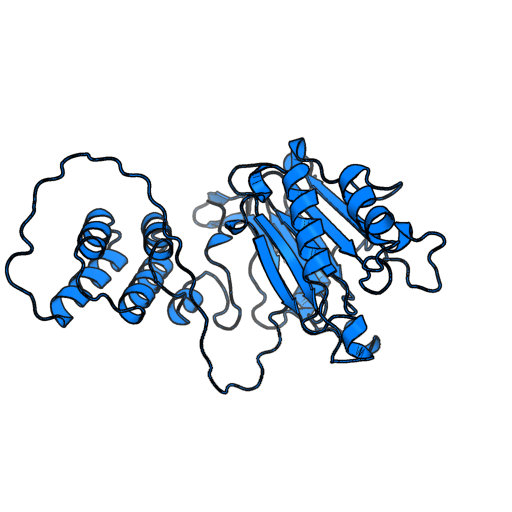67 O O . VAL A 1 307 ? -11.876 -16.500 11.450 1.00 79.88 307 VAL A O 1
ATOM 2470 N N . ASP A 1 308 ? -11.931 -15.322 13.374 1.00 77.69 308 ASP A N 1
ATOM 2471 C CA . ASP A 1 308 ? -10.506 -15.470 13.697 1.00 77.69 308 ASP A CA 1
ATOM 2472 C C . ASP A 1 308 ? -10.106 -16.948 13.815 1.00 77.69 308 ASP A C 1
ATOM 2474 O O . ASP A 1 308 ? -9.207 -17.417 13.115 1.00 77.69 308 ASP A O 1
ATOM 2478 N N . VAL A 1 309 ? -10.853 -17.727 14.609 1.00 86.50 309 VAL A N 1
ATOM 2479 C CA . VAL A 1 309 ? -10.583 -19.164 14.793 1.00 86.50 309 VAL A CA 1
ATOM 2480 C C . VAL A 1 309 ? -10.687 -19.948 13.488 1.00 86.50 309 VAL A C 1
ATOM 2482 O O . VAL A 1 309 ? -9.935 -20.897 13.284 1.00 86.50 309 VAL A O 1
ATOM 2485 N N . LEU A 1 310 ? -11.606 -19.590 12.591 1.00 87.38 310 LEU A N 1
ATOM 2486 C CA . LEU A 1 310 ? -11.746 -20.266 11.302 1.00 87.38 310 LEU A CA 1
ATOM 2487 C C . LEU A 1 310 ? -10.647 -19.852 10.316 1.00 87.38 310 LEU A C 1
ATOM 2489 O O . LEU A 1 310 ? -10.242 -20.690 9.511 1.00 87.38 310 LEU A O 1
ATOM 2493 N N . PHE A 1 311 ? -10.120 -18.629 10.394 1.00 79.88 311 PHE A N 1
ATOM 2494 C CA . PHE A 1 311 ? -8.952 -18.205 9.612 1.00 79.88 311 PHE A CA 1
ATOM 2495 C C . PHE A 1 311 ? -7.651 -18.880 10.044 1.00 79.88 311 PHE A C 1
ATOM 2497 O O . PHE A 1 311 ? -6.810 -19.153 9.189 1.00 79.88 311 PHE A O 1
ATOM 2504 N N . ASP A 1 312 ? -7.523 -19.230 11.324 1.00 80.69 312 ASP A N 1
ATOM 2505 C CA . ASP A 1 312 ? -6.413 -20.048 11.831 1.00 80.69 312 ASP A CA 1
ATOM 2506 C C . ASP A 1 312 ? -6.480 -21.513 11.345 1.00 80.69 312 ASP A C 1
ATOM 2508 O O . ASP A 1 312 ? -5.566 -22.309 11.576 1.00 80.69 312 ASP A O 1
ATOM 2512 N N . THR A 1 313 ? -7.552 -21.884 10.635 1.00 82.31 313 THR A N 1
ATOM 2513 C CA . THR A 1 313 ? -7.705 -23.182 9.966 1.00 82.31 313 THR A CA 1
ATOM 2514 C C . THR A 1 313 ? -7.498 -23.067 8.451 1.00 82.31 313 THR A C 1
ATOM 2516 O O . THR A 1 313 ? -7.316 -22.000 7.881 1.00 82.31 313 THR A O 1
ATOM 2519 N N . ASP A 1 314 ? -7.607 -24.188 7.739 1.00 77.19 314 ASP A N 1
ATOM 2520 C CA . ASP A 1 314 ? -7.578 -24.253 6.271 1.00 77.19 314 ASP A CA 1
ATOM 2521 C C . ASP A 1 314 ? -8.848 -23.678 5.576 1.00 77.19 314 ASP A C 1
ATOM 2523 O O . ASP A 1 314 ? -9.106 -23.975 4.398 1.00 77.19 314 ASP A O 1
ATOM 2527 N N . ALA A 1 315 ? -9.680 -22.902 6.286 1.00 81.62 315 ALA A N 1
ATOM 2528 C CA . ALA A 1 315 ? -10.890 -22.291 5.744 1.00 81.62 315 ALA A CA 1
ATOM 2529 C C . ALA A 1 315 ? -10.539 -21.281 4.645 1.00 81.62 315 ALA A C 1
ATOM 2531 O O . ALA A 1 315 ? -9.728 -20.376 4.820 1.00 81.62 315 ALA A O 1
ATOM 2532 N N . ARG A 1 316 ? -11.182 -21.409 3.483 1.00 78.94 316 ARG A N 1
ATOM 2533 C CA . ARG A 1 316 ? -11.052 -20.422 2.402 1.00 78.94 316 ARG A CA 1
ATOM 2534 C C . ARG A 1 316 ? -12.208 -19.444 2.451 1.00 78.94 316 ARG A C 1
ATOM 2536 O O . ARG A 1 316 ? -13.347 -19.869 2.655 1.00 78.94 316 ARG A O 1
ATOM 2543 N N . VAL A 1 317 ? -11.935 -18.183 2.138 1.00 72.88 317 VAL A N 1
ATOM 2544 C CA . VAL A 1 317 ? -12.977 -17.186 1.884 1.00 72.88 317 VAL A CA 1
ATOM 2545 C C . VAL A 1 317 ? -13.766 -17.612 0.642 1.00 72.88 317 VAL A C 1
ATOM 2547 O O . VAL A 1 317 ? -13.306 -17.484 -0.493 1.00 72.88 317 VAL A O 1
ATOM 2550 N N . ALA A 1 318 ? -14.936 -18.213 0.855 1.00 74.56 318 ALA A N 1
ATOM 2551 C CA . ALA A 1 318 ? -15.844 -18.570 -0.226 1.00 74.56 318 ALA A CA 1
ATOM 2552 C C . ALA A 1 318 ? -16.554 -17.317 -0.748 1.00 74.56 318 ALA A C 1
ATOM 2554 O O . ALA A 1 318 ? -16.768 -16.364 -0.003 1.00 74.56 318 ALA A O 1
ATOM 2555 N N . GLN A 1 319 ? -17.022 -17.355 -1.999 1.00 65.06 319 GLN A N 1
ATOM 2556 C CA . GLN A 1 319 ? -17.869 -16.293 -2.559 1.00 65.06 319 GLN A CA 1
ATOM 2557 C C . GLN A 1 319 ? -19.060 -15.972 -1.644 1.00 65.06 319 GLN A C 1
ATOM 2559 O O . GLN A 1 319 ? -19.432 -14.820 -1.483 1.00 65.06 319 GLN A O 1
ATOM 2564 N N . MET A 1 320 ? -19.605 -16.990 -0.980 1.00 65.31 320 MET A N 1
ATOM 2565 C CA . MET A 1 320 ? -20.671 -16.824 -0.002 1.00 65.31 320 MET A CA 1
ATOM 2566 C C . MET A 1 320 ? -20.254 -15.967 1.205 1.00 65.31 320 MET A C 1
ATOM 2568 O O . MET A 1 320 ? -21.031 -15.117 1.609 1.00 65.31 320 MET A O 1
ATOM 2572 N N . ALA A 1 321 ? -19.038 -16.131 1.740 1.00 60.84 321 ALA A N 1
ATOM 2573 C CA . ALA A 1 321 ? -18.527 -15.286 2.825 1.00 60.84 321 ALA A CA 1
ATOM 2574 C C . ALA A 1 321 ? -18.375 -13.826 2.368 1.00 60.84 321 ALA A C 1
ATOM 2576 O O . ALA A 1 321 ? -18.783 -12.920 3.085 1.00 60.84 321 ALA A O 1
ATOM 2577 N N . ASN A 1 322 ? -17.892 -13.607 1.139 1.00 59.59 322 ASN A N 1
ATOM 2578 C CA . ASN A 1 322 ? -17.797 -12.269 0.544 1.00 59.59 322 ASN A CA 1
ATOM 2579 C C . ASN A 1 322 ? -19.163 -11.601 0.372 1.00 59.59 322 ASN A C 1
ATOM 2581 O O . ASN A 1 322 ? -19.299 -10.421 0.662 1.00 59.59 322 ASN A O 1
ATOM 2585 N N . ASN A 1 323 ? -20.187 -12.355 -0.040 1.00 57.47 323 ASN A N 1
ATOM 2586 C CA . ASN A 1 323 ? -21.556 -11.843 -0.187 1.00 57.47 323 ASN A CA 1
ATOM 2587 C C . ASN A 1 323 ? -22.181 -11.389 1.143 1.00 57.47 323 ASN A C 1
ATOM 2589 O O . ASN A 1 323 ? -23.245 -10.771 1.142 1.00 57.47 323 ASN A O 1
ATOM 2593 N N . TYR A 1 324 ? -21.574 -11.772 2.264 1.00 59.97 324 TYR A N 1
ATOM 2594 C CA . TYR A 1 324 ? -22.044 -11.469 3.605 1.00 59.97 324 TYR A CA 1
ATOM 2595 C C . TYR A 1 324 ? -21.209 -10.412 4.323 1.00 59.97 324 TYR A C 1
ATOM 2597 O O . TYR A 1 324 ? -21.610 -9.960 5.396 1.00 59.97 324 TYR A O 1
ATOM 2605 N N . LEU A 1 325 ? -20.090 -9.995 3.732 1.00 54.75 325 LEU A N 1
ATOM 2606 C CA . LEU A 1 325 ? -19.422 -8.774 4.148 1.00 54.75 325 LEU A CA 1
ATOM 2607 C C . LEU A 1 325 ? -20.299 -7.578 3.735 1.00 54.75 325 LEU A C 1
ATOM 2609 O O . LEU A 1 325 ? -20.949 -7.620 2.688 1.00 54.75 325 LEU A O 1
ATOM 2613 N N . PRO A 1 326 ? -20.375 -6.516 4.548 1.00 43.59 326 PRO A N 1
ATOM 2614 C CA . PRO A 1 326 ? -21.118 -5.318 4.177 1.00 43.59 326 PRO A CA 1
ATOM 2615 C C . PRO A 1 326 ? -20.508 -4.653 2.922 1.00 43.59 326 PRO A C 1
ATOM 2617 O O . PRO A 1 326 ? -19.489 -3.968 2.999 1.00 43.59 326 PRO A O 1
ATOM 2620 N N . GLY A 1 327 ? -21.150 -4.828 1.759 1.00 45.53 327 GLY A N 1
ATOM 2621 C CA . GLY A 1 327 ? -20.714 -4.288 0.460 1.00 45.53 327 GLY A CA 1
ATOM 2622 C C . GLY A 1 327 ? -21.272 -5.069 -0.744 1.00 45.53 327 GLY A C 1
ATOM 2623 O O . GLY A 1 327 ? -22.044 -6.009 -0.569 1.00 45.53 327 GLY A O 1
ATOM 2624 N N . ASP A 1 328 ? -20.905 -4.682 -1.974 1.00 46.47 328 ASP A N 1
ATOM 2625 C CA . ASP A 1 328 ? -21.293 -5.402 -3.204 1.00 46.47 328 ASP A CA 1
ATOM 2626 C C . ASP A 1 328 ? -20.509 -6.722 -3.357 1.00 46.47 328 ASP A C 1
ATOM 2628 O O . ASP A 1 328 ? -19.279 -6.741 -3.404 1.00 46.47 328 ASP A O 1
ATOM 2632 N N . CYS A 1 329 ? -21.243 -7.824 -3.538 1.00 40.06 329 CYS A N 1
ATOM 2633 C CA . CYS A 1 329 ? -20.762 -9.174 -3.845 1.00 40.06 329 CYS A CA 1
ATOM 2634 C C . CYS A 1 329 ? -19.823 -9.306 -5.063 1.00 40.06 329 CYS A C 1
ATOM 2636 O O . CYS A 1 329 ? -19.180 -10.347 -5.236 1.00 40.06 329 CYS A O 1
ATOM 2638 N N . LYS A 1 330 ? -19.751 -8.293 -5.934 1.00 41.16 330 LYS A N 1
ATOM 2639 C CA . LYS A 1 330 ? -18.859 -8.261 -7.106 1.00 41.16 330 LYS A CA 1
ATOM 2640 C C . LYS A 1 330 ? -17.453 -7.746 -6.796 1.00 41.16 330 LYS A C 1
ATOM 2642 O O . LYS A 1 330 ? -16.584 -7.846 -7.661 1.00 41.16 330 LYS A O 1
ATOM 2647 N N . ILE A 1 331 ? -17.217 -7.219 -5.595 1.00 43.62 331 ILE A N 1
ATOM 2648 C CA . ILE A 1 331 ? -15.944 -6.614 -5.201 1.00 43.62 331 ILE A CA 1
ATOM 2649 C C . ILE A 1 331 ? -15.393 -7.381 -3.996 1.00 43.62 331 ILE A C 1
ATOM 2651 O O . ILE A 1 331 ? -16.075 -7.570 -2.993 1.00 43.62 331 ILE A O 1
ATOM 2655 N N . GLN A 1 332 ? -14.154 -7.869 -4.097 1.00 49.97 332 GLN A N 1
ATOM 2656 C CA . GLN A 1 332 ? -13.507 -8.574 -2.989 1.00 49.97 332 GLN A CA 1
ATOM 2657 C C . GLN A 1 332 ? -13.151 -7.587 -1.872 1.00 49.97 332 GLN A C 1
ATOM 2659 O O . GLN A 1 332 ? -12.331 -6.695 -2.067 1.00 49.97 332 GLN A O 1
ATOM 2664 N N . GLN A 1 333 ? -13.757 -7.777 -0.701 1.00 48.00 333 GLN A N 1
ATOM 2665 C CA . GLN A 1 333 ? -13.349 -7.154 0.556 1.00 48.00 333 GLN A CA 1
ATOM 2666 C C . GLN A 1 333 ? -12.505 -8.160 1.353 1.00 48.00 333 GLN A C 1
ATOM 2668 O O . GLN A 1 333 ? -12.834 -9.346 1.384 1.00 48.00 333 GLN A O 1
ATOM 2673 N N . ASP A 1 334 ? -11.420 -7.705 1.986 1.00 50.09 334 ASP A N 1
ATOM 2674 C CA . ASP A 1 334 ? -10.634 -8.538 2.904 1.00 50.09 334 ASP A CA 1
ATOM 2675 C C . ASP A 1 334 ? -11.237 -8.445 4.321 1.00 50.09 334 ASP A C 1
ATOM 2677 O O . ASP A 1 334 ? -11.231 -7.356 4.907 1.00 50.09 334 ASP A O 1
ATOM 2681 N N . PRO A 1 335 ? -11.743 -9.554 4.898 1.00 46.16 335 PRO A N 1
ATOM 2682 C CA . PRO A 1 335 ? -12.361 -9.562 6.228 1.00 46.16 335 PRO A CA 1
ATOM 2683 C C . PRO A 1 335 ? -11.434 -9.095 7.359 1.00 46.16 335 PRO A C 1
ATOM 2685 O O . PRO A 1 335 ? -11.915 -8.707 8.419 1.00 46.16 335 PRO A O 1
ATOM 2688 N N . ARG A 1 336 ? -10.110 -9.114 7.152 1.00 46.16 336 ARG A N 1
ATOM 2689 C CA . ARG A 1 336 ? -9.108 -8.736 8.164 1.00 46.16 336 ARG A CA 1
ATOM 2690 C C . ARG A 1 336 ? -8.949 -7.224 8.333 1.00 46.16 336 ARG A C 1
ATOM 2692 O O . ARG A 1 336 ? -8.271 -6.777 9.252 1.00 46.16 336 ARG A O 1
ATOM 2699 N N . ILE A 1 337 ? -9.539 -6.426 7.440 1.00 44.78 337 ILE A N 1
ATOM 2700 C CA . ILE A 1 337 ? -9.394 -4.959 7.422 1.00 44.78 337 ILE A CA 1
ATOM 2701 C C . ILE A 1 337 ? -10.480 -4.271 8.279 1.00 44.78 337 ILE A C 1
ATOM 2703 O O . ILE A 1 337 ? -10.451 -3.058 8.492 1.00 44.78 337 ILE A O 1
ATOM 2707 N N . SER A 1 338 ? -11.412 -5.032 8.858 1.00 36.62 338 SER A N 1
ATOM 2708 C CA . SER A 1 338 ? -12.360 -4.530 9.855 1.00 36.62 338 SER A CA 1
ATOM 2709 C C . SER A 1 338 ? -11.647 -4.292 11.193 1.00 36.62 338 SER A C 1
ATOM 2711 O O . SER A 1 338 ? -11.454 -5.208 11.985 1.00 36.62 338 SER A O 1
ATOM 2713 N N . ILE A 1 339 ? -11.222 -3.050 11.441 1.00 32.41 339 ILE A N 1
ATOM 2714 C CA . ILE A 1 339 ? -10.642 -2.645 12.730 1.00 32.41 339 ILE A CA 1
ATOM 2715 C C . ILE A 1 339 ? -11.770 -2.638 13.769 1.00 32.41 339 ILE A C 1
ATOM 2717 O O . ILE A 1 339 ? -12.643 -1.772 13.693 1.00 32.41 339 ILE A O 1
ATOM 2721 N N . HIS A 1 340 ? -11.751 -3.592 14.710 1.00 35.34 340 HIS A N 1
ATOM 2722 C CA . HIS A 1 340 ? -12.646 -3.609 15.869 1.00 35.34 340 HIS A CA 1
ATOM 2723 C C . HIS A 1 340 ? -12.167 -2.708 17.012 1.00 35.34 340 HIS A C 1
ATOM 2725 O O . HIS A 1 340 ? -10.984 -2.824 17.413 1.00 35.34 340 HIS A O 1
#

Sequence (340 aa):
METKALAKRMVLPDDNLGEFHEEGMPKRTKPILFKKSYKRATDTSAAIMHEFSRARPDEFSTGVEGLHGCTTMYIISRKAVYITHWWENVAFDADMLELTVFDLLRNGGKYYHKLDASIIEDDYIHAYMIHPTQAFRQLKDPSQSDYTDQWNQIRTVVGELVPKLQDQSRWTDVPYIRVPVDKDLDEENMVRGKNLFKYNRAQSIGGGQTQQWAMMYHEPPALLPARGFKLNKFSPTSITQYQGELSQLSCTIAPEYNSFIRAFHSACSASDLLKVQETLGCQRLLKIADLSMGLALATHRAHTDLVDVLFDTDARVAQMANNYLPGDCKIQQDPRISIH